Protein AF-A0A6L3MKL8-F1 (afdb_monomer)

Sequence (192 aa):
RTAALRALFAAARELSGAWPAFVQLASVIDRACAGEPAVAGPIKAQPVDLTGIRTQRAALFALSGDIAAQWLGNEAGVLERDDPEFVHQMRVALRRLRTLMRFFPRFADDRWQDTFGVDLRWLAALLGTVRDWDVFSTESLPALIAADGGSADWDGTLDAARVQAAAARVELRQALHSARYARLTLGWLEWL

InterPro domains:
  IPR007899 CHAD domain [PF05235] (69-192)
  IPR007899 CHAD domain [PS51708] (53-192)
  IPR038186 CHAD domain superfamily [G3DSA:1.40.20.10] (42-192)

Organism: NCBI:txid1503055

Foldseek 3Di:
DVVVLVVVLVVLLVCLVVFVDADDPDDPVNCVVCDVPPLDPQQAQDDFDCPPPDDPVVVLVSQLVSLLCNQRSLLVCLQPHPPLVSLVSNLVSLVSVVVSCVVVVVLCDPVVCVQAVVLSVVLNVLSVQLVVLVCCLPPVVVVVQVVVPHCPVCPVVNVVSVVSNVVSSVVNNVVCSHSSVRCNSSVSVSSD

pLDDT: mean 89.56, std 9.44, range [54.53, 98.44]

Radius of gyration: 19.43 Å; Cα contacts (8 Å, |Δi|>4): 164; chains: 1; bounding box: 43×40×62 Å

Nearest PDB structures (foldseek):
  6qv5-assembly1_A  TM=8.414E-01  e=1.896E-05  Ricinus communis
  6rn5-assembly1_A-2  TM=7.203E-01  e=1.692E-01  Streptomyces chartreusis
  5i6j-assembly1_A-2  TM=4.154E-01  e=1.859E+00  Homo sapiens
  7w9u-assembly3_C  TM=3.649E-01  e=2.152E+00  Homo sapiens

Mean predicted aligned error: 5.74 Å

Secondary structure (DSSP, 8-state):
-HHHHHHHHHHHHHHHHHS-----SS-HHHHHHT-S---PSPPPPPPPP-TT--SHHHHHHHHHHHHHHHHHHTHHHHHH---HHHHHHHHHHHHHHHHHHHH-TTTS-HHHIIIIIHHHHHHHHHHHHHHHHHHIIIIIHHHHHHHTT-STTTHHHHHHHHHHHHHHHHHHHHHHTSHHHHHHHHHHHHH-

Structure (mmCIF, N/CA/C/O backbone):
data_AF-A0A6L3MKL8-F1
#
_entry.id   AF-A0A6L3MKL8-F1
#
loop_
_atom_site.group_PDB
_atom_site.id
_atom_site.type_symbol
_atom_site.label_atom_id
_atom_site.label_alt_id
_atom_site.label_comp_id
_atom_site.label_asym_id
_atom_site.label_entity_id
_atom_site.label_seq_id
_atom_site.pdbx_PDB_ins_code
_atom_site.Cartn_x
_atom_site.Cartn_y
_atom_site.Cartn_z
_atom_site.occupancy
_atom_site.B_iso_or_equiv
_atom_site.auth_seq_id
_atom_site.auth_comp_id
_atom_site.auth_asym_id
_atom_site.auth_atom_id
_atom_site.pdbx_PDB_model_num
ATOM 1 N N . ARG A 1 1 ? -9.590 3.513 30.150 1.00 69.31 1 ARG A N 1
ATOM 2 C CA . ARG A 1 1 ? -8.950 2.908 28.951 1.00 69.31 1 ARG A CA 1
ATOM 3 C C . ARG A 1 1 ? -9.353 3.630 27.659 1.00 69.31 1 ARG A C 1
ATOM 5 O O . ARG A 1 1 ? -8.480 4.193 27.023 1.00 69.31 1 ARG A O 1
ATOM 12 N N . THR A 1 2 ? -10.641 3.722 27.314 1.00 81.38 2 THR A N 1
ATOM 13 C CA . THR A 1 2 ? -11.121 4.396 26.083 1.00 81.38 2 THR A CA 1
ATOM 14 C C . THR A 1 2 ? -10.754 5.882 25.986 1.00 81.38 2 THR A C 1
ATOM 16 O O . THR A 1 2 ? -10.359 6.343 24.923 1.00 81.38 2 THR A O 1
ATOM 19 N N . ALA A 1 3 ? -10.830 6.634 27.091 1.00 80.62 3 ALA A N 1
ATOM 20 C CA . ALA A 1 3 ? -10.438 8.049 27.110 1.00 80.62 3 ALA A CA 1
ATOM 21 C C . ALA A 1 3 ? -8.940 8.255 26.814 1.00 80.62 3 ALA A C 1
ATOM 23 O O . ALA A 1 3 ? -8.586 9.161 26.071 1.00 80.62 3 ALA A O 1
ATOM 24 N N . ALA A 1 4 ? -8.080 7.371 27.330 1.00 81.94 4 ALA A N 1
ATOM 25 C CA . ALA A 1 4 ? -6.643 7.408 27.065 1.00 81.94 4 ALA A CA 1
ATOM 26 C C . ALA A 1 4 ? -6.324 7.096 25.593 1.00 81.94 4 ALA A C 1
ATOM 28 O O . ALA A 1 4 ? -5.509 7.785 24.994 1.00 81.94 4 ALA A O 1
ATOM 29 N N . LEU A 1 5 ? -7.013 6.118 24.987 1.00 83.88 5 LEU A N 1
ATOM 30 C CA . LEU A 1 5 ? -6.870 5.820 23.555 1.00 83.88 5 LEU A CA 1
ATOM 31 C C . LEU A 1 5 ? -7.302 7.001 22.678 1.00 83.88 5 LEU A C 1
ATOM 33 O O . LEU A 1 5 ? -6.585 7.372 21.758 1.00 83.88 5 LEU A O 1
ATOM 37 N N . ARG A 1 6 ? -8.432 7.646 22.994 1.00 84.19 6 ARG A N 1
ATOM 38 C CA . ARG A 1 6 ? -8.868 8.852 22.270 1.00 84.19 6 ARG A CA 1
ATOM 39 C C . ARG A 1 6 ? -7.868 9.999 22.401 1.00 84.19 6 ARG A C 1
ATOM 41 O O . ARG A 1 6 ? -7.606 10.676 21.416 1.00 84.19 6 ARG A O 1
ATOM 48 N N . ALA A 1 7 ? -7.314 10.212 23.595 1.00 85.69 7 ALA A N 1
ATOM 49 C CA . ALA A 1 7 ? -6.293 11.233 23.815 1.00 85.69 7 ALA A CA 1
ATOM 50 C C . ALA A 1 7 ? -5.014 10.939 23.013 1.00 85.69 7 ALA A C 1
ATOM 52 O O . ALA A 1 7 ? -4.449 11.853 22.420 1.00 85.69 7 ALA A O 1
ATOM 53 N N . LEU A 1 8 ? -4.605 9.668 22.930 1.00 85.19 8 LEU A N 1
ATOM 54 C CA . LEU A 1 8 ? -3.465 9.241 22.120 1.00 85.19 8 LEU A CA 1
ATOM 55 C C . LEU A 1 8 ? -3.681 9.541 20.631 1.00 85.19 8 LEU A C 1
ATOM 57 O O . LEU A 1 8 ? -2.828 10.169 20.013 1.00 85.19 8 LEU A O 1
ATOM 61 N N . PHE A 1 9 ? -4.823 9.144 20.062 1.00 85.00 9 PHE A N 1
ATOM 62 C CA . PHE A 1 9 ? -5.124 9.427 18.655 1.00 85.00 9 PHE A CA 1
ATOM 63 C C . PHE A 1 9 ? -5.301 10.924 18.379 1.00 85.00 9 PHE A C 1
ATOM 65 O O . PHE A 1 9 ? -4.874 11.407 17.333 1.00 85.00 9 PHE A O 1
ATOM 72 N N . ALA A 1 10 ? -5.862 11.686 19.324 1.00 83.94 10 ALA A N 1
ATOM 73 C CA . ALA A 1 10 ? -5.937 13.141 19.212 1.00 83.94 10 ALA A CA 1
ATOM 74 C C . ALA A 1 10 ? -4.539 13.776 19.138 1.00 83.94 10 ALA A C 1
ATOM 76 O O . ALA A 1 10 ? -4.279 14.546 18.215 1.00 83.94 10 ALA A O 1
ATOM 77 N N . ALA A 1 11 ? -3.629 13.388 20.037 1.00 83.69 11 ALA A N 1
ATOM 78 C CA . ALA A 1 11 ? -2.243 13.846 20.014 1.00 83.69 11 ALA A CA 1
ATOM 79 C C . ALA A 1 11 ? -1.520 13.408 18.729 1.00 83.69 11 ALA A C 1
ATOM 81 O O . ALA A 1 11 ? -0.822 14.202 18.107 1.00 83.69 11 ALA A O 1
ATOM 82 N N . ALA A 1 12 ? -1.729 12.169 18.275 1.00 84.00 12 ALA A N 1
ATOM 83 C CA . ALA A 1 12 ? -1.144 11.674 17.031 1.00 84.00 12 ALA A CA 1
ATOM 84 C C . ALA A 1 12 ? -1.642 12.452 15.799 1.00 84.00 12 ALA A C 1
ATOM 86 O O . ALA A 1 12 ? -0.854 12.725 14.893 1.00 84.00 12 ALA A O 1
ATOM 87 N N . ARG A 1 13 ? -2.921 12.857 15.766 1.00 82.12 13 ARG A N 1
ATOM 88 C CA . ARG A 1 13 ? -3.477 13.700 14.694 1.00 82.12 13 ARG A CA 1
ATOM 89 C C . ARG A 1 13 ? -2.911 15.114 14.724 1.00 82.12 13 ARG A C 1
ATOM 91 O O . ARG A 1 13 ? -2.606 15.651 13.664 1.00 82.12 13 ARG A O 1
ATOM 98 N N . GLU A 1 14 ? -2.758 15.695 15.911 1.00 83.50 14 GLU A N 1
ATOM 99 C CA . GLU A 1 14 ? -2.126 17.006 16.087 1.00 83.50 14 GLU A CA 1
ATOM 100 C C . GLU A 1 14 ? -0.673 16.979 15.596 1.00 83.50 14 GLU A C 1
ATOM 102 O O . GLU A 1 14 ? -0.282 17.798 14.763 1.00 83.50 14 GLU A O 1
ATOM 107 N N . LEU A 1 15 ? 0.087 15.957 16.006 1.00 81.38 15 LEU A N 1
ATOM 108 C CA . LEU A 1 15 ? 1.451 15.730 15.538 1.00 81.38 15 LEU A CA 1
ATOM 109 C C . LEU A 1 15 ? 1.502 15.545 14.023 1.00 81.38 15 LEU A C 1
ATOM 111 O O . LEU A 1 15 ? 2.278 16.241 13.388 1.00 81.38 15 LEU A O 1
ATOM 115 N N . SER A 1 16 ? 0.639 14.702 13.444 1.00 74.75 16 SER A N 1
ATOM 116 C CA . SER A 1 16 ? 0.566 14.452 11.990 1.00 74.75 16 SER A CA 1
ATOM 117 C C . SER A 1 16 ? 0.153 15.685 11.169 1.00 74.75 16 SER A C 1
ATOM 119 O O . SER A 1 16 ? 0.352 15.731 9.953 1.00 74.75 16 SER A O 1
ATOM 121 N N . GLY A 1 17 ? -0.490 16.666 11.811 1.00 73.25 17 GLY A N 1
ATOM 122 C CA . GLY A 1 17 ? -0.856 17.948 11.211 1.00 73.25 17 GLY A CA 1
ATOM 123 C C . GLY A 1 17 ? 0.294 18.955 11.199 1.00 73.25 17 GLY A C 1
ATOM 124 O O . GLY A 1 17 ? 0.402 19.729 10.251 1.00 73.25 17 GLY A O 1
ATOM 125 N N . ALA A 1 18 ? 1.152 18.923 12.221 1.00 75.31 18 ALA A N 1
ATOM 126 C CA . ALA A 1 18 ? 2.309 19.808 12.353 1.00 75.31 18 ALA A CA 1
ATOM 127 C C . ALA A 1 18 ? 3.592 19.229 11.723 1.00 75.31 18 ALA A C 1
ATOM 129 O O . ALA A 1 18 ? 4.419 19.979 11.210 1.00 75.31 18 ALA A O 1
ATOM 130 N N . TRP A 1 19 ? 3.742 17.903 11.740 1.00 72.81 19 TRP A N 1
ATOM 131 C CA . TRP A 1 19 ? 4.906 17.146 11.279 1.00 72.81 19 TRP A CA 1
ATOM 132 C C . TRP A 1 19 ? 4.449 15.829 10.637 1.00 72.81 19 TRP A C 1
ATOM 134 O O . TRP A 1 19 ? 3.452 15.254 11.062 1.00 72.81 19 TRP A O 1
ATOM 144 N N . PRO A 1 20 ? 5.157 15.284 9.640 1.00 68.19 20 PRO A N 1
ATOM 145 C CA . PRO A 1 20 ? 4.834 13.967 9.104 1.00 68.19 20 PRO A CA 1
ATOM 146 C C . PRO A 1 20 ? 5.224 12.875 10.123 1.00 68.19 20 PRO A C 1
ATOM 148 O O . PRO A 1 20 ? 6.344 12.373 10.125 1.00 68.19 20 PRO A O 1
ATOM 151 N N . ALA A 1 21 ? 4.310 12.554 11.041 1.00 75.81 21 ALA A N 1
ATOM 152 C CA . ALA A 1 21 ? 4.461 11.485 12.025 1.00 75.81 21 ALA A CA 1
ATOM 153 C C . ALA A 1 21 ? 3.857 10.182 11.478 1.00 75.81 21 ALA A C 1
ATOM 155 O O . ALA A 1 21 ? 2.671 10.133 11.159 1.00 75.81 21 ALA A O 1
ATOM 156 N N . PHE A 1 22 ? 4.660 9.122 11.376 1.00 80.81 22 PHE A N 1
ATOM 157 C CA . PHE A 1 22 ? 4.251 7.856 10.759 1.00 80.81 22 PHE A CA 1
ATOM 158 C C . PHE A 1 22 ? 4.001 6.774 11.799 1.00 80.81 22 PHE A C 1
ATOM 160 O O . PHE A 1 22 ? 4.744 6.642 12.776 1.00 80.81 22 PHE A O 1
ATOM 167 N N . VAL A 1 23 ? 2.962 5.973 11.572 1.00 78.69 23 VAL A N 1
ATOM 168 C CA . VAL A 1 23 ? 2.670 4.841 12.445 1.00 78.69 23 VAL A CA 1
ATOM 169 C C . VAL A 1 23 ? 3.648 3.711 12.159 1.00 78.69 23 VAL A C 1
ATOM 171 O O . VAL A 1 23 ? 3.847 3.314 11.017 1.00 78.69 23 VAL A O 1
ATOM 174 N N . GLN A 1 24 ? 4.239 3.173 13.219 1.00 77.19 24 GLN A N 1
ATOM 175 C CA . GLN A 1 24 ? 5.102 2.002 13.167 1.00 77.19 24 GLN A CA 1
ATOM 176 C C . GLN A 1 24 ? 4.456 0.907 14.012 1.00 77.19 24 GLN A C 1
ATOM 178 O O . GLN A 1 24 ? 4.116 1.137 15.172 1.00 77.19 24 GLN A O 1
ATOM 183 N N . LEU A 1 25 ? 4.251 -0.273 13.419 1.00 71.31 25 LEU A N 1
ATOM 184 C CA . LEU A 1 25 ? 3.608 -1.401 14.105 1.00 71.31 25 LEU A CA 1
ATOM 185 C C . LEU A 1 25 ? 4.542 -2.113 15.096 1.00 71.31 25 LEU A C 1
ATOM 187 O O . LEU A 1 25 ? 4.063 -2.786 16.003 1.00 71.31 25 LEU A O 1
ATOM 191 N N . ALA A 1 26 ? 5.858 -1.953 14.941 1.00 69.00 26 ALA A N 1
ATOM 192 C CA . ALA A 1 26 ? 6.849 -2.410 15.909 1.00 69.00 26 ALA A CA 1
ATOM 193 C C . ALA A 1 26 ? 7.164 -1.288 16.904 1.00 69.00 26 ALA A C 1
ATOM 195 O O . ALA A 1 26 ? 7.346 -0.132 16.505 1.00 69.00 26 ALA A O 1
ATOM 196 N N . SER A 1 27 ? 7.261 -1.617 18.195 1.00 68.06 27 SER A N 1
ATOM 197 C CA . SER A 1 27 ? 7.629 -0.610 19.185 1.00 68.06 27 SER A CA 1
ATOM 198 C C . SER A 1 27 ? 9.085 -0.170 19.004 1.00 68.06 27 SER A C 1
ATOM 200 O O . SER A 1 27 ? 9.927 -0.893 18.467 1.00 68.06 27 SER A O 1
ATOM 202 N N . VAL A 1 28 ? 9.410 1.035 19.480 1.00 66.81 28 VAL A N 1
ATOM 203 C CA . VAL A 1 28 ? 10.796 1.535 19.495 1.00 66.81 28 VAL A CA 1
ATOM 204 C C . VAL A 1 28 ? 11.714 0.581 20.266 1.00 66.81 28 VAL A C 1
ATOM 206 O O . VAL A 1 28 ? 12.852 0.381 19.857 1.00 66.81 28 VAL A O 1
ATOM 209 N N . ILE A 1 29 ? 11.202 -0.033 21.337 1.00 66.50 29 ILE A N 1
ATOM 210 C CA . ILE A 1 29 ? 11.940 -0.996 22.159 1.00 66.50 29 ILE A CA 1
ATOM 211 C C . ILE A 1 29 ? 12.186 -2.281 21.370 1.00 66.50 29 ILE A C 1
ATOM 213 O O . ILE A 1 29 ? 13.322 -2.730 21.321 1.00 66.50 29 ILE A O 1
ATOM 217 N N . ASP A 1 30 ? 11.171 -2.825 20.693 1.00 68.94 30 ASP A N 1
ATOM 218 C CA . ASP A 1 30 ? 11.329 -4.040 19.879 1.00 68.94 30 ASP A CA 1
ATOM 219 C C . ASP A 1 30 ? 12.367 -3.833 18.773 1.00 68.94 30 ASP A C 1
ATOM 221 O O . ASP A 1 30 ? 13.218 -4.692 18.556 1.00 68.94 30 ASP A O 1
ATOM 225 N N . ARG A 1 31 ? 12.356 -2.661 18.121 1.00 65.38 31 ARG A N 1
ATOM 226 C CA . ARG A 1 31 ? 13.370 -2.299 17.118 1.00 65.38 31 ARG A CA 1
ATOM 227 C C . ARG A 1 31 ? 14.759 -2.136 17.729 1.00 65.38 31 ARG A C 1
ATOM 229 O O . ARG A 1 31 ? 15.723 -2.613 17.154 1.00 65.38 31 ARG A O 1
ATOM 236 N N . ALA A 1 32 ? 14.876 -1.497 18.892 1.00 65.38 32 ALA A N 1
ATOM 237 C CA . ALA A 1 32 ? 16.162 -1.343 19.570 1.00 65.38 32 ALA A CA 1
ATOM 238 C C . ALA A 1 32 ? 16.734 -2.695 20.036 1.00 65.38 32 ALA A C 1
ATOM 240 O O . ALA A 1 32 ? 17.934 -2.932 19.922 1.00 65.38 32 ALA A O 1
ATOM 241 N N . CYS A 1 33 ? 15.878 -3.596 20.527 1.00 72.94 33 CYS A N 1
ATOM 242 C CA . CYS A 1 33 ? 16.257 -4.939 20.958 1.00 72.94 33 CYS A CA 1
ATOM 243 C C . CYS A 1 33 ? 16.608 -5.866 19.787 1.00 72.94 33 CYS A C 1
ATOM 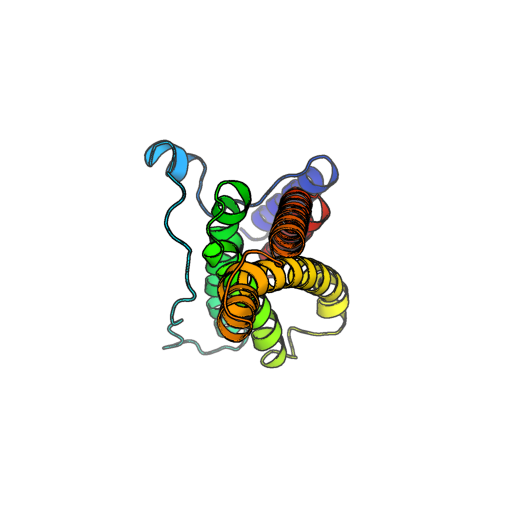245 O O . CYS A 1 33 ? 17.463 -6.732 19.949 1.00 72.94 33 CYS A O 1
ATOM 247 N N . ALA A 1 34 ? 15.981 -5.689 18.621 1.00 65.75 34 ALA A N 1
ATOM 248 C CA . ALA A 1 34 ? 16.279 -6.464 17.416 1.00 65.75 34 ALA A CA 1
ATOM 249 C C . ALA A 1 34 ? 17.625 -6.094 16.749 1.00 65.75 34 ALA A C 1
ATOM 251 O O . ALA A 1 34 ? 18.046 -6.794 15.829 1.00 65.75 34 ALA A O 1
ATOM 252 N N . GLY A 1 35 ? 18.303 -5.026 17.200 1.00 63.62 35 GLY A N 1
ATOM 253 C CA . GLY A 1 35 ? 19.346 -4.347 16.413 1.00 63.62 35 GLY A CA 1
ATOM 254 C C . GLY A 1 35 ? 18.724 -3.572 15.247 1.00 63.62 35 GLY A C 1
ATOM 255 O O . GLY A 1 35 ? 17.513 -3.649 15.076 1.00 63.62 35 GLY A O 1
ATOM 256 N N . GLU A 1 36 ? 19.498 -2.816 14.449 1.00 55.94 36 GLU A N 1
ATOM 257 C CA . GLU A 1 36 ? 18.975 -2.239 13.192 1.00 55.94 36 GLU A CA 1
ATOM 258 C C . GLU A 1 36 ? 18.319 -3.370 12.392 1.00 55.94 36 GLU A C 1
ATOM 260 O O . GLU A 1 36 ? 19.032 -4.247 11.889 1.00 55.94 36 GLU A O 1
ATOM 265 N N . PRO A 1 37 ? 16.977 -3.438 12.332 1.00 54.53 37 PRO A N 1
ATOM 266 C CA . PRO A 1 37 ? 16.347 -4.594 11.753 1.00 54.53 37 PRO A CA 1
ATOM 267 C C . PRO A 1 37 ? 16.534 -4.418 10.257 1.00 54.53 37 PRO A C 1
ATOM 269 O O . PRO A 1 37 ? 15.888 -3.568 9.645 1.00 54.53 37 PRO A O 1
ATOM 272 N N . ALA A 1 38 ? 17.446 -5.192 9.668 1.00 61.19 38 ALA A N 1
ATOM 273 C CA . ALA A 1 38 ? 17.498 -5.331 8.224 1.00 61.19 38 ALA A CA 1
ATOM 274 C C . ALA A 1 38 ? 16.064 -5.583 7.763 1.00 61.19 38 ALA A C 1
ATOM 276 O O . ALA A 1 38 ? 15.419 -6.487 8.302 1.00 61.19 38 ALA A O 1
ATOM 277 N N . VAL A 1 39 ? 15.552 -4.758 6.838 1.00 66.94 39 VAL A N 1
ATOM 278 C CA . VAL A 1 39 ? 14.171 -4.893 6.364 1.00 66.94 39 VAL A CA 1
ATOM 279 C C . VAL A 1 39 ? 13.937 -6.357 6.018 1.00 66.94 39 VAL A C 1
ATOM 281 O O . VAL A 1 39 ? 14.572 -6.891 5.098 1.00 66.94 39 VAL A O 1
ATOM 284 N N . ALA A 1 40 ? 13.088 -7.001 6.824 1.00 74.62 40 ALA A N 1
ATOM 285 C CA . ALA A 1 40 ? 12.729 -8.395 6.659 1.00 74.62 40 ALA A CA 1
ATOM 286 C C . ALA A 1 40 ? 12.046 -8.575 5.298 1.00 74.62 40 ALA A C 1
ATOM 288 O O . ALA A 1 40 ? 11.591 -7.608 4.686 1.00 74.62 40 ALA A O 1
ATOM 289 N N . GLY A 1 41 ? 11.991 -9.811 4.800 1.00 87.81 41 GLY A N 1
ATOM 290 C CA . GLY A 1 41 ? 11.338 -10.087 3.521 1.00 87.81 41 GLY A CA 1
ATOM 291 C C . GLY A 1 41 ? 9.885 -9.573 3.465 1.00 87.81 41 GLY A C 1
ATOM 292 O O . GLY A 1 41 ? 9.270 -9.348 4.511 1.00 87.81 41 GLY A O 1
ATOM 293 N N . PRO A 1 42 ? 9.316 -9.415 2.257 1.00 94.62 42 PRO A N 1
ATOM 294 C CA . PRO A 1 42 ? 7.970 -8.881 2.066 1.00 94.62 42 PRO A CA 1
ATOM 295 C C . PRO A 1 42 ? 6.915 -9.597 2.913 1.00 94.62 42 PRO A C 1
ATOM 297 O O . PRO A 1 42 ? 6.815 -10.829 2.905 1.00 94.62 42 PRO A O 1
ATOM 300 N N . ILE A 1 43 ? 6.087 -8.823 3.617 1.00 95.12 43 ILE A N 1
ATOM 301 C CA . ILE A 1 43 ? 5.020 -9.368 4.458 1.00 95.12 43 ILE A CA 1
ATOM 302 C C . ILE A 1 43 ? 3.839 -9.748 3.571 1.00 95.12 43 ILE A C 1
ATOM 304 O O . ILE A 1 43 ? 3.264 -8.912 2.875 1.00 95.12 43 ILE A O 1
ATOM 308 N N . LYS A 1 44 ? 3.455 -11.022 3.602 1.00 97.31 44 LYS A N 1
ATOM 309 C CA . LYS A 1 44 ? 2.336 -11.550 2.815 1.00 97.31 44 LYS A CA 1
ATOM 310 C C . LYS A 1 44 ? 1.083 -11.684 3.667 1.00 97.31 44 LYS A C 1
ATOM 312 O O . LYS A 1 44 ? 1.173 -11.936 4.866 1.00 97.31 44 LYS A O 1
ATOM 317 N N . ALA A 1 45 ? -0.073 -11.569 3.015 1.00 96.81 45 ALA A N 1
ATOM 318 C CA . ALA A 1 45 ? -1.373 -11.875 3.607 1.00 96.81 45 ALA A CA 1
ATOM 319 C C . ALA A 1 45 ? -1.360 -13.251 4.287 1.00 96.81 45 ALA A C 1
ATOM 321 O O . ALA A 1 45 ? -0.957 -14.230 3.653 1.00 96.81 45 ALA A O 1
ATOM 322 N N . GLN A 1 46 ? -1.838 -13.331 5.528 1.00 95.94 46 GLN A N 1
ATOM 323 C CA . GLN A 1 46 ? -1.994 -14.600 6.228 1.00 95.94 46 GLN A CA 1
ATOM 324 C C . GLN A 1 46 ? -3.465 -15.035 6.254 1.00 95.94 46 GLN A C 1
ATOM 326 O O . GLN A 1 46 ? -4.378 -14.201 6.217 1.00 95.94 46 GLN A O 1
ATOM 331 N N . PRO A 1 47 ? -3.738 -16.350 6.306 1.00 95.88 47 PRO A N 1
ATOM 332 C CA . PRO A 1 47 ? -5.066 -16.841 6.634 1.00 95.88 47 PRO A CA 1
ATOM 333 C C . PRO A 1 47 ? -5.483 -16.330 8.018 1.00 95.88 47 PRO A C 1
ATOM 335 O O . PRO A 1 47 ? -4.763 -16.512 8.997 1.00 95.88 47 PRO A O 1
ATOM 338 N N . VAL A 1 48 ? -6.657 -15.706 8.099 1.00 96.00 48 VAL A N 1
ATOM 339 C CA . VAL A 1 48 ? -7.233 -15.257 9.371 1.00 96.00 48 VAL A CA 1
ATOM 340 C C . VAL A 1 48 ? -8.172 -16.338 9.880 1.00 96.00 48 VAL A C 1
ATOM 342 O O . VAL A 1 48 ? -9.154 -16.668 9.213 1.00 96.00 48 VAL A O 1
ATOM 345 N N . ASP A 1 49 ? -7.881 -16.878 11.062 1.00 95.56 49 ASP A N 1
ATOM 346 C CA . ASP A 1 49 ? -8.783 -17.811 11.726 1.00 95.56 49 ASP A CA 1
ATOM 347 C C . ASP A 1 49 ? -10.006 -17.061 12.270 1.00 95.56 49 ASP A C 1
ATOM 349 O O . ASP A 1 49 ? -9.903 -16.183 13.127 1.00 95.56 49 ASP A O 1
ATOM 353 N N . LEU A 1 50 ? -11.179 -17.403 11.741 1.00 95.69 50 LEU A N 1
ATOM 354 C CA . LEU A 1 50 ? -12.459 -16.845 12.174 1.00 95.69 50 LEU A CA 1
ATOM 355 C C . LEU A 1 50 ? -13.203 -17.787 13.133 1.00 95.69 50 LEU A C 1
ATOM 357 O O . LEU A 1 50 ? -14.350 -17.515 13.501 1.00 95.69 50 LEU A O 1
ATOM 361 N N . THR A 1 51 ? -12.582 -18.896 13.544 1.00 97.00 51 THR A N 1
ATOM 362 C CA . THR A 1 51 ? -13.181 -19.869 14.459 1.00 97.00 51 THR A CA 1
ATOM 363 C C . THR A 1 51 ? -13.582 -19.186 15.763 1.00 97.00 51 THR A C 1
ATOM 365 O O . THR A 1 51 ? -12.805 -18.495 16.413 1.00 97.00 51 THR A O 1
ATOM 368 N N . GLY A 1 52 ? -14.849 -19.347 16.146 1.00 95.25 52 GLY A N 1
ATOM 369 C CA . GLY A 1 52 ? -15.386 -18.744 17.365 1.00 95.25 52 GLY A CA 1
ATOM 370 C C . GLY A 1 52 ? -15.774 -17.266 17.250 1.00 95.25 52 GLY A C 1
ATOM 371 O O . GLY A 1 52 ? -16.397 -16.752 18.179 1.00 95.25 52 GLY A O 1
ATOM 372 N N . ILE A 1 53 ? -15.522 -16.590 16.123 1.00 96.00 53 ILE A N 1
ATOM 373 C CA . ILE A 1 53 ? -15.998 -15.220 15.899 1.00 96.00 53 ILE A CA 1
ATOM 374 C C . ILE A 1 53 ? -17.511 -15.228 15.658 1.00 96.00 53 ILE A C 1
ATOM 376 O O . ILE A 1 53 ? -18.015 -15.836 14.717 1.00 96.00 53 ILE A O 1
ATOM 380 N N . ARG A 1 54 ? -18.258 -14.531 16.524 1.00 96.44 54 ARG A N 1
ATOM 381 C CA . ARG A 1 54 ? -19.735 -14.514 16.502 1.00 96.44 54 ARG A CA 1
ATOM 382 C C . ARG A 1 54 ? -20.353 -13.204 16.018 1.00 96.44 54 ARG A C 1
ATOM 384 O O . ARG A 1 54 ? -21.572 -13.115 15.921 1.00 96.44 54 ARG A O 1
ATOM 391 N N . THR A 1 55 ? -19.551 -12.175 15.737 1.00 95.88 55 THR A N 1
ATOM 392 C CA . THR A 1 55 ? -20.064 -10.858 15.326 1.00 95.88 55 THR A CA 1
ATOM 393 C C . THR A 1 55 ? -19.370 -10.344 14.072 1.00 95.88 55 THR A C 1
ATOM 395 O O . THR A 1 55 ? -18.173 -10.555 13.883 1.00 95.88 55 THR A O 1
ATOM 398 N N . GLN A 1 56 ? -20.112 -9.604 13.240 1.00 93.94 56 GLN A N 1
ATOM 399 C CA . GLN A 1 56 ? -19.557 -8.949 12.049 1.00 93.94 56 GLN A CA 1
ATOM 400 C C . GLN A 1 56 ? -18.427 -7.976 12.406 1.00 93.94 56 GLN A C 1
ATOM 402 O O . GLN A 1 56 ? -17.424 -7.924 11.707 1.00 93.94 56 GLN A O 1
ATOM 407 N N . ARG A 1 57 ? -18.561 -7.243 13.519 1.00 93.50 57 ARG A N 1
ATOM 408 C CA . ARG A 1 57 ? -17.538 -6.294 13.973 1.00 93.50 57 ARG A CA 1
ATOM 409 C C . ARG A 1 57 ? -16.229 -6.994 14.332 1.00 93.50 57 ARG A C 1
ATOM 411 O O . ARG A 1 57 ? -15.174 -6.539 13.917 1.00 93.50 57 ARG A O 1
ATOM 418 N N . ALA A 1 58 ? -16.297 -8.108 15.061 1.00 94.94 58 ALA A N 1
ATOM 419 C CA . ALA A 1 58 ? -15.105 -8.875 15.414 1.00 94.94 58 ALA A CA 1
ATOM 420 C C . ALA A 1 58 ? -14.438 -9.503 14.177 1.00 94.94 58 ALA A C 1
ATOM 422 O O . ALA A 1 58 ? -13.216 -9.486 14.080 1.00 94.94 58 ALA A O 1
ATOM 423 N N . ALA A 1 59 ? -15.224 -9.985 13.206 1.00 96.19 59 ALA A N 1
ATOM 424 C CA . ALA A 1 59 ? -14.685 -10.488 11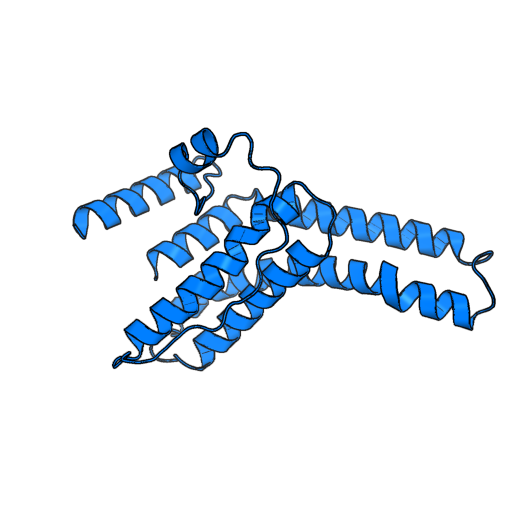.941 1.00 96.19 59 ALA A CA 1
ATOM 425 C C . ALA A 1 59 ? -13.989 -9.379 11.135 1.00 96.19 59 ALA A C 1
ATOM 427 O O . ALA A 1 59 ? -12.874 -9.572 10.656 1.00 96.19 59 ALA A O 1
ATOM 428 N N . LEU A 1 60 ? -14.620 -8.204 11.029 1.00 95.50 60 LEU A N 1
ATOM 429 C CA . LEU A 1 60 ? -14.055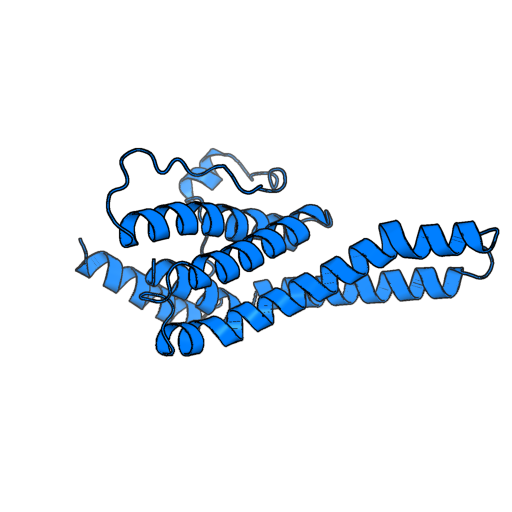 -7.038 10.351 1.00 95.50 60 LEU A CA 1
ATOM 430 C C . LEU A 1 60 ? -12.744 -6.586 10.998 1.00 95.50 60 LEU A C 1
ATOM 432 O O . LEU A 1 60 ? -11.789 -6.315 10.277 1.00 95.50 60 LEU A O 1
ATOM 436 N N . PHE A 1 61 ? -12.687 -6.547 12.332 1.00 94.38 61 PHE A N 1
ATOM 437 C CA . PHE A 1 61 ? -11.482 -6.189 13.077 1.00 94.38 61 PHE A CA 1
ATOM 438 C C . PHE A 1 61 ? -10.347 -7.194 12.835 1.00 94.38 61 PHE A C 1
ATOM 440 O O . PHE A 1 61 ? -9.241 -6.793 12.489 1.00 94.38 61 PHE A O 1
ATOM 447 N N . ALA A 1 62 ? -10.626 -8.500 12.933 1.00 95.31 62 ALA A N 1
ATOM 448 C CA . ALA A 1 62 ? -9.624 -9.546 12.713 1.00 95.31 62 ALA A CA 1
ATOM 449 C C . ALA A 1 62 ? -9.052 -9.519 11.283 1.00 95.31 62 ALA A C 1
ATOM 451 O O . ALA A 1 62 ? -7.838 -9.533 11.093 1.00 95.31 62 ALA A O 1
ATOM 452 N N . LEU A 1 63 ? -9.924 -9.417 10.274 1.00 96.81 63 LEU A N 1
ATOM 453 C CA . LEU A 1 63 ? -9.521 -9.349 8.866 1.00 96.81 63 LEU A CA 1
ATOM 454 C C . LEU A 1 63 ? -8.759 -8.058 8.552 1.00 96.81 63 LEU A C 1
ATOM 456 O O . LEU A 1 63 ? -7.749 -8.087 7.851 1.00 96.81 63 LEU A O 1
ATOM 460 N N . SER A 1 64 ? -9.220 -6.928 9.087 1.00 95.50 64 SER A N 1
ATOM 461 C CA . SER A 1 64 ? -8.543 -5.642 8.919 1.00 95.50 64 SER A CA 1
ATOM 462 C C . SER A 1 64 ? -7.190 -5.591 9.622 1.00 95.50 64 SER A C 1
ATOM 464 O O . SER A 1 64 ? -6.291 -4.927 9.117 1.00 95.50 64 SER A O 1
ATOM 466 N N . GLY A 1 65 ? -7.023 -6.302 10.741 1.00 94.19 65 GLY A N 1
ATOM 467 C CA . GLY A 1 65 ? -5.748 -6.424 11.444 1.00 94.19 65 GLY A CA 1
ATOM 468 C C . GLY A 1 65 ? -4.667 -7.073 10.578 1.00 94.19 65 GLY A C 1
ATOM 469 O O . GLY A 1 65 ? -3.590 -6.504 10.425 1.00 94.19 65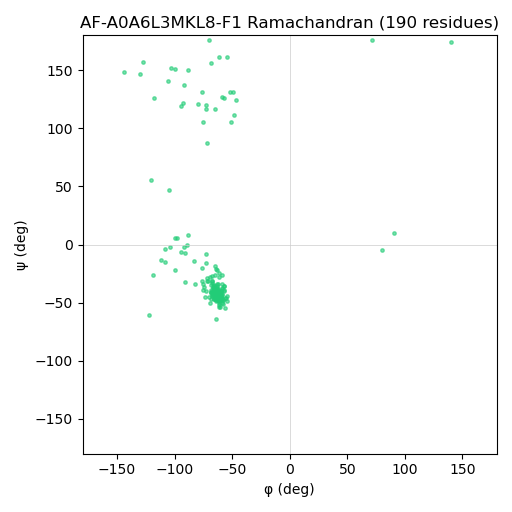 GLY A O 1
ATOM 470 N N . ASP A 1 66 ? -4.970 -8.207 9.936 1.00 96.12 66 ASP A N 1
ATOM 471 C CA . ASP A 1 66 ? -4.046 -8.851 8.986 1.00 96.12 66 ASP A CA 1
ATOM 472 C C . ASP A 1 66 ? -3.757 -7.956 7.767 1.00 96.12 66 ASP A C 1
ATOM 474 O O . ASP A 1 66 ? -2.613 -7.823 7.336 1.00 96.12 66 ASP A O 1
ATOM 478 N N . ILE A 1 67 ? -4.777 -7.274 7.240 1.00 96.69 67 ILE A N 1
ATOM 479 C CA . ILE A 1 67 ? -4.600 -6.335 6.125 1.00 96.69 67 ILE A CA 1
ATOM 480 C C . ILE A 1 67 ? -3.711 -5.150 6.525 1.00 96.69 67 ILE A C 1
ATOM 482 O O . ILE A 1 67 ? -2.860 -4.745 5.736 1.00 96.69 67 ILE A O 1
ATOM 486 N N . ALA A 1 68 ? -3.883 -4.598 7.729 1.00 94.75 68 ALA A N 1
ATOM 487 C CA . ALA A 1 68 ? -3.057 -3.508 8.242 1.00 94.75 68 ALA A CA 1
ATOM 488 C C . ALA A 1 68 ? -1.612 -3.966 8.476 1.00 94.75 68 ALA A C 1
ATOM 490 O O . ALA A 1 68 ? -0.688 -3.236 8.124 1.00 94.75 68 ALA A O 1
ATOM 491 N N . ALA A 1 69 ? -1.410 -5.184 8.988 1.00 93.12 69 ALA A N 1
ATOM 492 C CA . ALA A 1 69 ? -0.084 -5.778 9.134 1.00 93.12 69 ALA A CA 1
ATOM 493 C C . ALA A 1 69 ? 0.614 -5.951 7.775 1.00 93.12 69 ALA A C 1
ATOM 495 O O . ALA A 1 69 ? 1.773 -5.570 7.629 1.00 93.12 69 ALA A O 1
ATOM 496 N N . GLN A 1 70 ? -0.100 -6.449 6.758 1.00 95.94 70 GLN A N 1
ATOM 497 C CA . GLN A 1 70 ? 0.427 -6.563 5.398 1.00 95.94 70 GLN A CA 1
ATOM 498 C C . GLN A 1 70 ? 0.721 -5.188 4.783 1.00 95.94 70 GLN A C 1
ATOM 500 O O . GLN A 1 70 ? 1.769 -4.996 4.179 1.00 95.94 70 GLN A O 1
ATOM 505 N N . TRP A 1 71 ? -0.190 -4.224 4.906 1.00 95.69 71 TRP A N 1
ATOM 506 C CA . TRP A 1 71 ? 0.002 -2.891 4.342 1.00 95.69 71 TRP A CA 1
ATOM 507 C C . TRP A 1 71 ? 1.188 -2.186 5.006 1.00 95.69 71 TRP A C 1
ATOM 509 O O . TRP A 1 71 ? 2.186 -1.911 4.342 1.00 95.69 71 TRP A O 1
ATOM 519 N N . LEU A 1 72 ? 1.097 -1.908 6.304 1.00 93.75 72 LEU A N 1
ATOM 520 C CA . LEU A 1 72 ? 2.074 -1.076 7.009 1.00 93.75 72 LEU A CA 1
ATOM 521 C C . LEU A 1 72 ? 3.411 -1.799 7.193 1.00 93.75 72 LEU A C 1
ATOM 523 O O . LEU A 1 72 ? 4.465 -1.174 7.218 1.00 93.75 72 LEU A O 1
ATOM 527 N N . GLY A 1 73 ? 3.393 -3.129 7.272 1.00 92.25 73 GLY A N 1
ATOM 528 C CA . GLY A 1 73 ? 4.605 -3.922 7.425 1.00 92.25 73 GLY A CA 1
ATOM 529 C C . GLY A 1 73 ? 5.486 -4.009 6.174 1.00 92.25 73 GLY A C 1
ATOM 530 O O . GLY A 1 73 ? 6.653 -4.363 6.291 1.00 92.25 73 GLY A O 1
ATOM 531 N N . ASN A 1 74 ? 4.974 -3.656 4.989 1.00 94.75 74 ASN A N 1
ATOM 532 C CA . ASN A 1 74 ? 5.785 -3.554 3.768 1.00 94.75 74 ASN A CA 1
ATOM 533 C C . ASN A 1 74 ? 6.296 -2.129 3.492 1.00 94.75 74 ASN A C 1
ATOM 535 O O . ASN A 1 74 ? 7.088 -1.944 2.570 1.0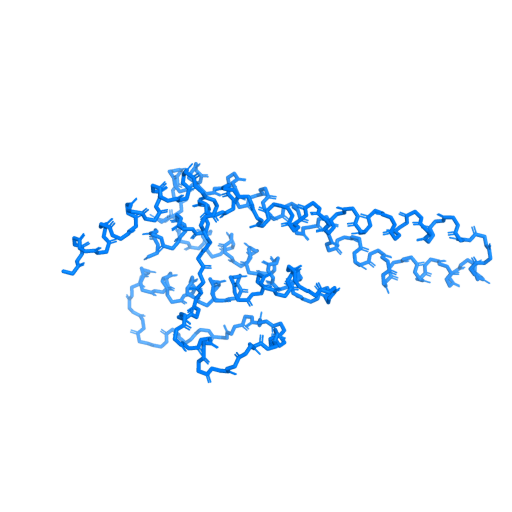0 94.75 74 ASN A O 1
ATOM 539 N N . GLU A 1 75 ? 5.875 -1.130 4.274 1.00 93.31 75 GLU A N 1
ATOM 540 C CA . GLU A 1 75 ? 6.209 0.281 4.042 1.00 93.31 75 GLU A CA 1
ATOM 541 C C . GLU A 1 75 ? 7.721 0.524 4.045 1.00 93.31 75 GLU A C 1
ATOM 543 O O . GLU A 1 75 ? 8.254 1.072 3.082 1.00 93.31 75 GLU A O 1
ATOM 548 N N . ALA A 1 76 ? 8.427 0.033 5.070 1.00 90.38 76 ALA A N 1
ATOM 549 C CA . ALA A 1 76 ? 9.881 0.165 5.168 1.00 90.38 76 ALA A CA 1
ATOM 550 C C . ALA A 1 76 ? 10.599 -0.438 3.948 1.00 90.38 76 ALA A C 1
ATOM 552 O O . ALA A 1 76 ? 11.529 0.156 3.414 1.00 90.38 76 ALA A O 1
ATOM 553 N N . GLY A 1 77 ? 10.121 -1.575 3.431 1.00 92.12 77 GLY A N 1
ATOM 554 C CA . GLY A 1 77 ? 10.696 -2.182 2.231 1.00 92.12 77 GLY A CA 1
ATOM 555 C C . GLY A 1 77 ? 10.461 -1.385 0.958 1.00 92.12 77 GLY A C 1
ATOM 556 O O . GLY A 1 77 ? 11.368 -1.299 0.138 1.00 92.12 77 GLY A O 1
ATOM 557 N N . VAL A 1 78 ? 9.312 -0.722 0.814 1.00 94.81 78 VAL A N 1
ATOM 558 C CA . VAL A 1 78 ? 9.099 0.211 -0.305 1.00 94.81 78 VAL A CA 1
ATOM 559 C C . VAL A 1 78 ? 10.018 1.431 -0.202 1.00 94.81 78 VAL A C 1
ATOM 561 O O . VAL A 1 78 ? 10.494 1.936 -1.223 1.00 94.81 78 VAL A O 1
ATOM 564 N N . LEU A 1 79 ? 10.283 1.910 1.014 1.00 92.69 79 LEU A N 1
ATOM 565 C CA . LEU A 1 79 ? 11.124 3.084 1.248 1.00 92.69 79 LEU A CA 1
ATOM 566 C C . LEU A 1 79 ? 12.621 2.797 1.077 1.00 92.69 79 LEU A C 1
ATOM 568 O O . LEU A 1 79 ? 13.331 3.629 0.516 1.00 92.69 79 LEU A O 1
ATOM 572 N N . GLU A 1 80 ? 13.087 1.632 1.519 1.00 90.81 80 GLU A N 1
ATOM 573 C CA . GLU A 1 80 ? 14.519 1.337 1.666 1.00 90.81 80 GLU A CA 1
ATOM 574 C C . GLU A 1 80 ? 15.061 0.348 0.627 1.00 90.81 80 GLU A C 1
ATOM 576 O O . GLU A 1 80 ? 16.277 0.217 0.477 1.00 90.81 80 GLU A O 1
ATOM 581 N N . ARG A 1 81 ? 14.193 -0.382 -0.086 1.00 91.00 81 ARG A N 1
ATOM 582 C CA . ARG A 1 81 ? 14.593 -1.438 -1.028 1.00 91.00 81 ARG A CA 1
ATOM 583 C C . ARG A 1 81 ? 13.955 -1.228 -2.397 1.00 91.00 81 ARG A C 1
ATOM 585 O O . ARG A 1 81 ? 12.907 -0.599 -2.537 1.00 91.00 81 ARG A O 1
ATOM 592 N N . ASP A 1 82 ? 14.593 -1.798 -3.416 1.00 88.88 82 ASP A N 1
ATOM 593 C CA . ASP A 1 82 ? 14.085 -1.792 -4.794 1.00 88.88 82 ASP A CA 1
ATOM 594 C C . ASP A 1 82 ? 13.352 -3.090 -5.172 1.00 88.88 82 ASP A C 1
ATOM 596 O O . ASP A 1 82 ? 12.897 -3.237 -6.306 1.00 88.88 82 ASP A O 1
ATOM 600 N N . ASP A 1 83 ? 13.150 -4.002 -4.219 1.00 93.12 83 ASP A N 1
ATOM 601 C CA . ASP A 1 83 ? 12.401 -5.241 -4.440 1.00 93.12 83 ASP A CA 1
ATOM 602 C C . ASP A 1 83 ? 10.914 -4.938 -4.765 1.00 93.12 83 ASP A C 1
ATOM 604 O O . ASP A 1 83 ? 10.202 -4.363 -3.931 1.00 93.12 83 ASP A O 1
ATOM 608 N N . PRO A 1 84 ? 10.425 -5.294 -5.974 1.00 93.62 84 PRO A N 1
ATOM 609 C CA . PRO A 1 84 ? 9.054 -5.014 -6.413 1.00 93.62 84 PRO A CA 1
ATOM 610 C C . PRO A 1 84 ? 7.986 -5.744 -5.584 1.00 93.62 84 PRO A C 1
ATOM 612 O O . PRO A 1 84 ? 6.813 -5.355 -5.599 1.00 93.62 84 PRO A O 1
ATOM 615 N N . GLU A 1 85 ? 8.356 -6.792 -4.845 1.00 95.88 85 GLU A N 1
ATOM 616 C CA . GLU A 1 85 ? 7.405 -7.577 -4.066 1.00 95.88 85 GLU A CA 1
ATOM 617 C C . GLU A 1 85 ? 6.818 -6.769 -2.894 1.00 95.88 85 GLU A C 1
ATOM 619 O O . GLU A 1 85 ? 5.636 -6.927 -2.592 1.00 95.88 85 GLU A O 1
ATOM 624 N N . PHE A 1 86 ? 7.556 -5.827 -2.290 1.00 96.75 86 PHE A N 1
ATOM 625 C CA . PHE A 1 86 ? 6.999 -4.949 -1.244 1.00 96.75 86 PHE A CA 1
ATOM 626 C C . PHE A 1 86 ? 5.842 -4.088 -1.776 1.00 96.75 86 PHE A C 1
ATOM 628 O O . PHE A 1 86 ? 4.764 -4.033 -1.175 1.00 96.75 86 PHE A O 1
ATOM 635 N N . VAL A 1 87 ? 6.026 -3.478 -2.954 1.00 97.56 87 VAL A N 1
ATOM 636 C CA . VAL A 1 87 ? 4.982 -2.702 -3.647 1.00 97.56 87 VAL A CA 1
ATOM 637 C C . VAL A 1 87 ? 3.811 -3.610 -4.018 1.00 97.56 87 VAL A C 1
ATOM 639 O O . VAL A 1 87 ? 2.645 -3.255 -3.811 1.00 97.56 87 VAL A O 1
ATOM 642 N N . HIS A 1 88 ? 4.104 -4.814 -4.521 1.00 97.38 88 HIS A N 1
ATOM 643 C CA . HIS A 1 88 ? 3.082 -5.801 -4.842 1.00 97.38 88 HIS A CA 1
ATOM 644 C C . HIS A 1 88 ? 2.227 -6.150 -3.616 1.00 97.38 88 HIS A C 1
ATOM 646 O O . HIS A 1 88 ? 0.997 -6.125 -3.710 1.00 97.38 88 HIS A O 1
ATOM 652 N N . GLN A 1 89 ? 2.847 -6.426 -2.466 1.00 98.19 89 GLN A N 1
ATOM 653 C CA . GLN A 1 89 ? 2.142 -6.802 -1.242 1.00 98.19 89 GLN A CA 1
ATOM 654 C C . GLN A 1 89 ? 1.323 -5.645 -0.652 1.00 98.19 89 GLN A C 1
ATOM 656 O O . GLN A 1 89 ? 0.168 -5.867 -0.280 1.00 98.19 89 GLN A O 1
ATOM 661 N N . MET A 1 90 ? 1.823 -4.401 -0.666 1.00 97.94 90 MET A N 1
ATOM 662 C CA . MET A 1 90 ? 1.009 -3.229 -0.293 1.00 97.94 90 MET A CA 1
ATOM 663 C C . MET A 1 90 ? -0.220 -3.084 -1.202 1.00 97.94 90 MET A C 1
ATOM 665 O O . MET A 1 90 ? -1.339 -2.873 -0.728 1.00 97.94 90 MET A O 1
ATOM 669 N N . ARG A 1 91 ? -0.054 -3.271 -2.518 1.00 97.94 91 ARG A N 1
ATOM 670 C CA . ARG A 1 91 ? -1.168 -3.222 -3.478 1.00 97.94 91 ARG A CA 1
ATOM 671 C C . ARG A 1 91 ? -2.184 -4.342 -3.238 1.00 97.94 91 ARG A C 1
ATOM 673 O O . ARG A 1 91 ? -3.393 -4.115 -3.340 1.00 97.94 91 ARG A O 1
ATOM 680 N N . VAL A 1 92 ? -1.720 -5.552 -2.912 1.00 98.31 92 VAL A N 1
ATOM 681 C CA . VAL A 1 92 ? -2.593 -6.667 -2.517 1.00 98.31 92 VAL A CA 1
ATOM 682 C C . VAL A 1 92 ? -3.382 -6.299 -1.262 1.00 98.31 92 VAL A C 1
ATOM 684 O O . VAL A 1 92 ? -4.603 -6.465 -1.272 1.00 98.31 92 VAL A O 1
ATOM 687 N N . ALA A 1 93 ? -2.736 -5.743 -0.235 1.00 98.12 93 ALA A N 1
ATOM 688 C CA . ALA A 1 93 ? -3.395 -5.320 0.998 1.00 98.12 93 ALA A CA 1
ATOM 689 C C . ALA A 1 93 ? -4.512 -4.294 0.732 1.00 98.12 93 ALA A C 1
ATOM 691 O O . ALA A 1 93 ? -5.647 -4.500 1.162 1.00 98.12 93 ALA A O 1
ATOM 692 N N . LEU A 1 94 ? -4.260 -3.251 -0.070 1.00 97.19 94 LEU A N 1
ATOM 693 C CA . LEU A 1 94 ? -5.291 -2.256 -0.404 1.00 97.19 94 LEU A CA 1
ATOM 694 C C . LEU A 1 94 ? -6.445 -2.834 -1.231 1.00 97.19 94 LEU A C 1
ATOM 696 O O . LEU A 1 94 ? -7.608 -2.474 -1.026 1.00 97.19 94 LEU A O 1
ATOM 700 N N . ARG A 1 95 ? -6.164 -3.758 -2.159 1.00 97.19 95 ARG A N 1
ATOM 701 C CA . ARG A 1 95 ? -7.220 -4.458 -2.907 1.00 97.19 95 ARG A CA 1
ATOM 702 C C . ARG A 1 95 ? -8.073 -5.323 -1.978 1.00 97.19 95 ARG A C 1
ATOM 704 O O . ARG A 1 95 ? -9.301 -5.324 -2.109 1.00 97.19 95 ARG A O 1
ATOM 711 N N . ARG A 1 96 ? -7.438 -6.034 -1.039 1.00 97.56 96 ARG A N 1
ATOM 712 C CA . ARG A 1 96 ? -8.116 -6.826 -0.002 1.00 97.56 96 ARG A CA 1
ATOM 713 C C . ARG A 1 96 ? -8.972 -5.933 0.882 1.00 97.56 96 ARG A C 1
ATOM 715 O O . ARG A 1 96 ? -10.138 -6.256 1.061 1.00 97.56 96 ARG A O 1
ATOM 722 N N . LEU A 1 97 ? -8.454 -4.787 1.322 1.00 95.69 97 LEU A N 1
ATOM 723 C CA . LEU A 1 97 ? -9.197 -3.807 2.113 1.00 95.69 97 LEU A CA 1
ATOM 724 C C . LEU A 1 97 ? -10.472 -3.352 1.396 1.00 95.69 97 LEU A C 1
ATOM 726 O O . LEU A 1 97 ? -11.576 -3.485 1.916 1.00 95.69 97 LEU A O 1
ATOM 730 N N . ARG A 1 98 ? -10.340 -2.872 0.157 1.00 92.94 98 ARG A N 1
ATOM 731 C CA . ARG A 1 98 ? -11.488 -2.408 -0.639 1.00 92.94 98 ARG A CA 1
ATOM 732 C C . ARG A 1 98 ? -12.524 -3.510 -0.849 1.00 92.94 98 ARG A C 1
ATOM 734 O O . ARG A 1 98 ? -13.720 -3.240 -0.843 1.00 92.94 98 ARG A O 1
ATOM 741 N N . THR A 1 99 ? -12.065 -4.745 -1.037 1.00 95.19 99 THR A N 1
ATOM 742 C CA . THR A 1 99 ? -12.938 -5.913 -1.192 1.00 95.19 99 THR A CA 1
ATOM 743 C C . THR A 1 99 ? -13.637 -6.257 0.120 1.00 95.19 99 THR A C 1
ATOM 745 O O . THR A 1 99 ? -14.849 -6.445 0.120 1.00 95.19 99 THR A O 1
ATOM 748 N N . LEU A 1 100 ? -12.905 -6.266 1.236 1.00 95.31 100 LEU A N 1
ATOM 749 C CA . LEU A 1 100 ? -13.432 -6.505 2.575 1.00 95.31 100 LEU A CA 1
ATOM 750 C C . LEU A 1 100 ? -14.571 -5.534 2.884 1.00 95.31 100 LEU A C 1
ATOM 752 O O . LEU A 1 100 ? -15.660 -5.966 3.242 1.00 95.31 100 LEU A O 1
ATOM 756 N N . MET A 1 101 ? -14.373 -4.238 2.643 1.00 93.44 101 MET A N 1
ATOM 757 C CA . MET A 1 101 ? -15.394 -3.226 2.929 1.00 93.44 101 MET A CA 1
ATOM 758 C C . MET A 1 101 ? -16.696 -3.432 2.137 1.00 93.44 101 MET A C 1
ATOM 760 O O . MET A 1 101 ? -17.771 -3.130 2.649 1.00 93.44 101 MET A O 1
ATOM 764 N N . ARG A 1 102 ? -16.648 -4.045 0.944 1.00 92.12 102 ARG A N 1
ATOM 765 C CA . ARG A 1 102 ? -17.861 -4.419 0.185 1.00 92.12 102 ARG A CA 1
ATOM 766 C C . ARG A 1 102 ? -18.679 -5.525 0.862 1.00 92.12 102 ARG A C 1
ATOM 768 O O . ARG A 1 102 ? -19.887 -5.577 0.659 1.00 92.12 102 ARG A O 1
ATOM 775 N N . PHE A 1 103 ? -18.050 -6.387 1.663 1.00 92.94 103 PHE A N 1
ATOM 776 C CA . PHE A 1 103 ? -18.733 -7.427 2.447 1.00 92.94 103 PHE A CA 1
ATOM 777 C C . PHE A 1 103 ? -19.305 -6.907 3.772 1.00 92.94 103 PHE A C 1
ATOM 779 O O . PHE A 1 103 ? -20.140 -7.570 4.386 1.00 92.94 103 PHE A O 1
ATOM 786 N N . PHE A 1 104 ? -18.897 -5.710 4.197 1.00 93.25 104 PHE A N 1
ATOM 787 C CA . PHE A 1 104 ? -19.310 -5.083 5.450 1.00 93.25 104 PHE A CA 1
ATOM 788 C C . PHE A 1 104 ? -19.999 -3.725 5.204 1.00 93.25 104 PHE A C 1
ATOM 790 O O . PHE A 1 104 ? -19.603 -2.725 5.802 1.00 93.25 104 PHE A O 1
ATOM 797 N N . PRO A 1 105 ? -21.072 -3.658 4.384 1.00 90.12 105 PRO A N 1
ATOM 798 C CA . PRO A 1 105 ? -21.690 -2.390 3.974 1.00 90.12 105 PRO A CA 1
ATOM 799 C C . PRO A 1 105 ? -22.246 -1.572 5.147 1.00 90.12 105 PRO A C 1
ATOM 801 O O . PRO A 1 105 ? -22.307 -0.354 5.071 1.00 90.12 105 PRO A O 1
ATOM 804 N N . ARG A 1 106 ? -22.586 -2.221 6.272 1.00 90.75 106 ARG A N 1
ATOM 805 C CA . ARG A 1 106 ? -22.990 -1.538 7.516 1.00 90.75 106 ARG A CA 1
ATOM 806 C C . ARG A 1 106 ? -21.888 -0.669 8.135 1.00 90.75 106 ARG A C 1
ATOM 808 O O . ARG A 1 106 ? -22.197 0.181 8.957 1.00 90.75 106 ARG A O 1
ATOM 815 N N . PHE A 1 107 ? -20.628 -0.938 7.800 1.00 88.81 107 PHE A N 1
ATOM 816 C CA . PHE A 1 107 ? -19.449 -0.227 8.298 1.00 88.81 107 PHE A CA 1
ATOM 817 C C . PHE A 1 107 ? -18.754 0.590 7.195 1.00 88.81 107 PHE A C 1
ATOM 819 O O . PHE A 1 107 ? -17.914 1.427 7.500 1.00 88.81 107 PHE A O 1
ATOM 826 N N . ALA A 1 108 ? -19.100 0.346 5.928 1.00 86.62 108 ALA A N 1
ATOM 827 C CA . ALA A 1 108 ? -18.580 1.029 4.746 1.00 86.62 108 ALA A CA 1
ATOM 828 C C . ALA A 1 108 ? -19.618 2.012 4.172 1.00 86.62 108 ALA A C 1
ATOM 830 O O . ALA A 1 108 ? -19.896 1.982 2.972 1.00 86.62 108 ALA A O 1
ATOM 831 N N . ASP A 1 109 ? -20.230 2.817 5.041 1.00 85.00 109 ASP A N 1
ATOM 832 C CA . ASP A 1 109 ? -21.230 3.815 4.656 1.00 85.00 109 ASP A CA 1
ATOM 833 C C . ASP A 1 109 ? -20.607 4.994 3.884 1.00 85.00 109 ASP A C 1
ATOM 835 O O . ASP A 1 109 ? -19.388 5.071 3.695 1.00 85.00 109 ASP A O 1
ATOM 839 N N . ASP A 1 110 ? -21.443 5.925 3.421 1.00 85.81 110 ASP A N 1
ATOM 840 C CA . ASP A 1 110 ? -20.984 7.092 2.656 1.00 85.81 110 ASP A CA 1
ATOM 841 C C . ASP A 1 110 ? -19.958 7.913 3.447 1.00 85.81 110 ASP A C 1
ATOM 843 O O . ASP A 1 110 ? -18.950 8.351 2.899 1.00 85.81 110 ASP A O 1
ATOM 847 N N . ARG A 1 111 ? -20.126 8.009 4.772 1.00 85.38 111 ARG A N 1
ATOM 848 C CA . ARG A 1 111 ? -19.166 8.683 5.649 1.00 85.38 111 ARG A CA 1
ATOM 849 C C . ARG A 1 111 ? -17.798 8.001 5.630 1.00 85.38 111 ARG A C 1
ATOM 851 O O . ARG A 1 111 ? -16.777 8.691 5.599 1.00 85.38 111 ARG A O 1
ATOM 858 N N . TRP A 1 112 ? -17.744 6.670 5.657 1.00 89.12 112 TRP A N 1
ATOM 859 C CA . TRP A 1 112 ? -16.491 5.931 5.489 1.00 89.12 112 TRP A CA 1
ATOM 860 C C . TRP A 1 112 ? -15.859 6.198 4.116 1.00 89.12 112 TRP A C 1
ATOM 862 O O . TRP A 1 112 ? -14.649 6.426 4.031 1.00 89.12 112 TRP A O 1
ATOM 872 N N . GLN A 1 113 ? -16.662 6.215 3.047 1.00 86.81 113 GLN A N 1
ATOM 873 C CA . GLN A 1 113 ? -16.175 6.496 1.691 1.00 86.81 113 GLN A CA 1
ATOM 874 C C . GLN A 1 113 ? -15.623 7.917 1.557 1.00 86.81 113 GLN A C 1
ATOM 876 O O . GLN A 1 113 ? -14.575 8.099 0.935 1.00 86.81 113 GLN A O 1
ATOM 881 N N . ASP A 1 114 ? -16.279 8.899 2.168 1.00 86.12 114 ASP A N 1
ATOM 882 C CA . ASP A 1 114 ? -15.825 10.288 2.195 1.00 86.12 114 ASP A CA 1
ATOM 883 C C . ASP A 1 114 ? -14.533 10.436 3.000 1.00 86.12 114 ASP A C 1
ATOM 885 O O . ASP A 1 114 ? -13.633 11.178 2.610 1.00 86.12 114 ASP A O 1
ATOM 889 N N . THR A 1 115 ? -14.410 9.681 4.096 1.00 86.44 115 THR A N 1
ATOM 890 C CA 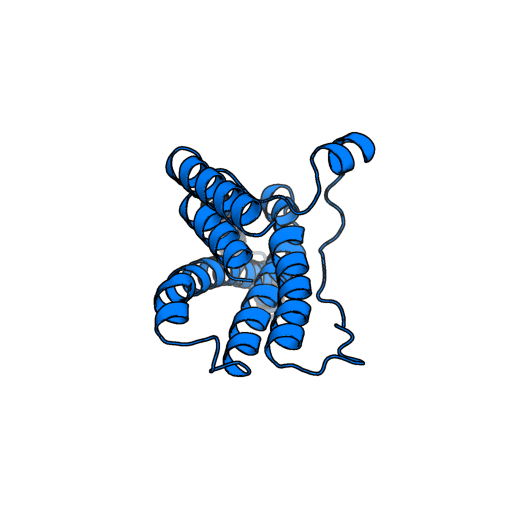. THR A 1 115 ? -13.238 9.740 4.979 1.00 86.44 115 THR A CA 1
ATOM 891 C C . THR A 1 115 ? -12.012 9.068 4.356 1.00 86.44 115 THR A C 1
ATOM 893 O O . THR A 1 115 ? -10.918 9.619 4.415 1.00 86.44 115 THR A O 1
ATOM 896 N N . PHE A 1 116 ? -12.166 7.880 3.759 1.00 93.00 116 PHE A N 1
ATOM 897 C CA . PHE A 1 116 ? -11.028 7.056 3.325 1.00 93.00 116 PHE A CA 1
ATOM 898 C C . PHE A 1 116 ? -10.979 6.787 1.826 1.00 93.00 116 PHE A C 1
ATOM 900 O O . PHE A 1 116 ? -9.911 6.529 1.275 1.00 93.00 116 PHE A O 1
ATOM 907 N N . GLY A 1 117 ? -12.116 6.813 1.136 1.00 90.75 117 GLY A N 1
ATOM 908 C CA . GLY A 1 117 ? -12.221 6.334 -0.238 1.00 90.75 117 GLY A CA 1
ATOM 909 C C . GLY A 1 117 ? -11.331 7.103 -1.213 1.00 90.75 117 GLY A C 1
ATOM 910 O O . GLY A 1 117 ? -10.707 6.482 -2.076 1.00 90.75 117 GLY A O 1
ATOM 911 N N . VAL A 1 118 ? -11.247 8.430 -1.078 1.00 92.94 118 VAL A N 1
ATOM 912 C CA . VAL A 1 118 ? -10.390 9.281 -1.924 1.00 92.94 118 VAL A CA 1
ATOM 913 C C . VAL A 1 118 ? -8.913 8.947 -1.719 1.00 92.94 118 VAL A C 1
ATOM 915 O O . VAL A 1 118 ? -8.196 8.720 -2.693 1.00 92.94 118 VAL A O 1
ATOM 918 N N . ASP A 1 119 ? -8.471 8.857 -0.468 1.00 95.69 119 ASP A N 1
ATOM 919 C CA . ASP A 1 119 ? -7.065 8.641 -0.124 1.00 95.69 119 ASP A CA 1
ATOM 920 C C . ASP A 1 119 ? -6.613 7.199 -0.391 1.00 95.69 119 ASP A C 1
ATOM 922 O O . ASP A 1 119 ? -5.526 6.982 -0.925 1.00 95.69 119 ASP A O 1
ATOM 926 N N . LEU A 1 120 ? -7.476 6.206 -0.159 1.00 95.94 120 LEU A N 1
ATOM 927 C CA . LEU A 1 120 ? -7.218 4.819 -0.553 1.00 95.94 120 LEU A CA 1
ATOM 928 C C . LEU A 1 120 ? -7.122 4.660 -2.075 1.00 95.94 120 LEU A C 1
ATOM 930 O O . LEU A 1 120 ? -6.314 3.865 -2.552 1.00 95.94 120 LEU A O 1
ATOM 934 N N . ARG A 1 121 ? -7.938 5.388 -2.855 1.00 95.81 121 ARG A N 1
ATOM 935 C CA . ARG A 1 121 ? -7.835 5.389 -4.327 1.00 95.81 121 ARG A CA 1
ATOM 936 C C . ARG A 1 121 ? -6.547 6.053 -4.796 1.00 95.81 121 ARG A C 1
ATOM 938 O O . ARG A 1 121 ? -5.897 5.513 -5.682 1.00 95.81 121 ARG A O 1
ATOM 945 N N . TRP A 1 122 ? -6.184 7.183 -4.196 1.00 97.88 122 TRP A N 1
ATOM 946 C CA . TRP A 1 122 ? -4.935 7.882 -4.487 1.00 97.88 122 TRP A CA 1
ATOM 947 C C . TRP A 1 122 ? -3.715 6.983 -4.248 1.00 97.88 122 TRP A C 1
ATOM 949 O O . TRP A 1 122 ? -2.915 6.788 -5.160 1.00 97.88 122 TRP A O 1
ATOM 959 N N . LEU A 1 123 ? -3.616 6.356 -3.073 1.00 98.19 123 LEU A N 1
ATOM 960 C CA . LEU A 1 123 ? -2.503 5.461 -2.761 1.00 98.19 123 LEU A CA 1
ATOM 961 C C . LEU A 1 123 ? -2.488 4.223 -3.673 1.00 98.19 123 LEU A C 1
ATOM 963 O O . LEU A 1 123 ? -1.433 3.813 -4.153 1.00 98.19 123 LEU A O 1
ATOM 967 N N . ALA A 1 124 ? -3.660 3.640 -3.950 1.00 97.62 124 ALA A N 1
ATOM 968 C CA . ALA A 1 124 ? -3.768 2.499 -4.854 1.00 97.62 124 ALA A CA 1
ATOM 969 C C . ALA A 1 124 ? -3.339 2.835 -6.290 1.00 97.62 124 ALA A C 1
ATOM 971 O O . ALA A 1 124 ? -2.768 1.971 -6.951 1.00 97.62 124 ALA A O 1
ATOM 972 N N . ALA A 1 125 ? -3.592 4.060 -6.763 1.00 98.31 125 ALA A N 1
ATOM 973 C CA . ALA A 1 125 ? -3.151 4.512 -8.079 1.00 98.31 125 ALA A CA 1
ATOM 974 C C . ALA A 1 125 ? -1.620 4.589 -8.156 1.00 98.31 125 ALA A C 1
ATOM 976 O O . ALA A 1 125 ? -1.041 4.016 -9.069 1.00 98.31 125 ALA A O 1
ATOM 977 N N . LEU A 1 126 ? -0.963 5.189 -7.157 1.00 98.44 126 LEU A N 1
ATOM 978 C CA . LEU A 1 126 ? 0.503 5.275 -7.096 1.00 98.44 126 LEU A CA 1
ATOM 979 C C . LEU A 1 126 ? 1.171 3.893 -7.063 1.00 98.44 126 LEU A C 1
ATOM 981 O O . LEU A 1 126 ? 2.096 3.619 -7.826 1.00 98.44 126 LEU A O 1
ATOM 985 N N . LEU A 1 127 ? 0.665 2.993 -6.214 1.00 98.12 127 LEU A N 1
ATOM 986 C CA . LEU A 1 127 ? 1.129 1.601 -6.158 1.00 98.12 127 LEU A CA 1
ATOM 987 C C . LEU A 1 127 ? 0.877 0.856 -7.478 1.00 98.12 127 LEU A C 1
ATOM 989 O O . LEU A 1 127 ? 1.657 -0.019 -7.851 1.00 98.12 127 LEU A O 1
ATOM 993 N N . GLY A 1 128 ? -0.224 1.180 -8.163 1.00 97.69 128 GLY A N 1
ATOM 994 C CA . GLY A 1 128 ? -0.553 0.671 -9.492 1.00 97.69 128 GLY A CA 1
ATOM 995 C C . GLY A 1 128 ? 0.494 1.080 -10.519 1.00 97.69 128 GLY A C 1
ATOM 996 O O . GLY A 1 128 ? 1.104 0.203 -11.115 1.00 97.69 128 GLY A O 1
ATOM 997 N N . THR A 1 129 ? 0.782 2.378 -10.630 1.00 98.19 129 THR A N 1
ATOM 998 C CA . THR A 1 129 ? 1.772 2.920 -11.569 1.00 98.19 129 THR A CA 1
ATOM 999 C C . THR A 1 129 ? 3.144 2.270 -11.402 1.00 98.19 129 THR A C 1
ATOM 1001 O O . THR A 1 129 ? 3.748 1.851 -12.386 1.00 98.19 129 THR A O 1
ATOM 1004 N N . VAL A 1 130 ? 3.638 2.131 -10.164 1.00 97.88 130 VAL A N 1
ATOM 1005 C CA . VAL A 1 130 ? 4.924 1.451 -9.923 1.00 97.88 130 VAL A CA 1
ATOM 1006 C C . VAL A 1 130 ? 4.858 -0.011 -10.358 1.00 97.88 130 VAL A C 1
ATOM 1008 O O . VAL A 1 130 ? 5.758 -0.483 -11.049 1.00 97.88 130 VAL A O 1
ATOM 1011 N N . ARG A 1 131 ? 3.780 -0.729 -10.011 1.00 96.12 131 ARG A N 1
ATOM 1012 C CA . ARG A 1 131 ? 3.648 -2.139 -10.392 1.00 96.12 131 ARG A CA 1
ATOM 1013 C C . ARG A 1 131 ? 3.522 -2.326 -11.904 1.00 96.12 131 ARG A C 1
ATOM 1015 O O . ARG A 1 131 ? 4.030 -3.320 -12.413 1.00 96.12 131 ARG A O 1
ATOM 1022 N N . ASP A 1 132 ? 2.860 -1.412 -12.602 1.00 96.94 132 ASP A N 1
ATOM 1023 C CA . ASP A 1 132 ? 2.731 -1.453 -14.057 1.00 96.94 132 ASP A CA 1
ATOM 1024 C C . ASP A 1 132 ? 4.107 -1.308 -14.716 1.00 96.94 132 ASP A C 1
ATOM 1026 O O . ASP A 1 132 ? 4.439 -2.091 -15.604 1.00 96.94 132 ASP A O 1
ATOM 1030 N N . TRP A 1 133 ? 4.952 -0.399 -14.216 1.00 97.12 133 TRP A N 1
ATOM 1031 C CA . TRP A 1 133 ? 6.339 -0.275 -14.672 1.00 97.12 133 TRP A CA 1
ATOM 1032 C C . TRP A 1 133 ? 7.210 -1.477 -14.313 1.00 97.12 133 TRP A C 1
ATOM 1034 O O . TRP A 1 133 ? 8.037 -1.876 -15.135 1.00 97.12 133 TRP A O 1
ATOM 1044 N N . ASP A 1 134 ? 7.017 -2.081 -13.137 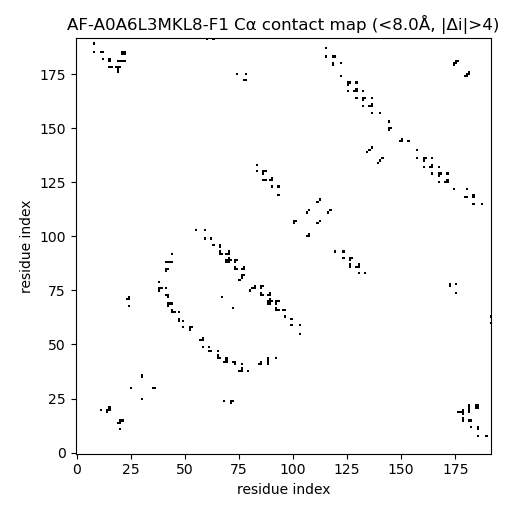1.00 93.31 134 ASP A N 1
ATOM 1045 C CA . ASP A 1 134 ? 7.721 -3.310 -12.762 1.00 93.31 134 ASP A CA 1
ATOM 1046 C C . ASP A 1 134 ? 7.385 -4.438 -13.744 1.00 93.31 134 ASP A C 1
ATOM 1048 O O . ASP A 1 134 ? 8.286 -5.003 -14.352 1.00 93.31 134 ASP A O 1
ATOM 1052 N N . VAL A 1 135 ? 6.092 -4.715 -13.961 1.00 94.44 135 VAL A N 1
ATOM 1053 C CA . VAL A 1 135 ? 5.632 -5.746 -14.910 1.00 94.44 135 VAL A CA 1
ATOM 1054 C C . VAL A 1 135 ? 6.114 -5.433 -16.320 1.00 94.44 135 VAL A C 1
ATOM 1056 O O . VAL A 1 135 ? 6.621 -6.315 -17.011 1.00 94.44 135 VAL A O 1
ATOM 1059 N N . PHE A 1 136 ? 5.991 -4.178 -16.752 1.00 95.44 136 PHE A N 1
ATOM 1060 C CA . PHE A 1 136 ? 6.440 -3.774 -18.074 1.00 95.44 136 PHE A CA 1
ATOM 1061 C C . PHE A 1 136 ? 7.936 -4.034 -18.262 1.00 95.44 136 PHE A C 1
ATOM 1063 O O . PHE A 1 136 ? 8.326 -4.615 -19.268 1.00 95.44 136 PHE A O 1
ATOM 1070 N N . SER A 1 137 ? 8.761 -3.670 -17.282 1.00 92.44 137 SER A N 1
ATOM 1071 C CA . SER A 1 137 ? 10.219 -3.772 -17.390 1.00 92.44 137 SER A CA 1
ATOM 1072 C C . SER A 1 137 ? 10.735 -5.203 -17.243 1.00 92.44 137 SER A C 1
ATOM 1074 O O . SER A 1 137 ? 11.733 -5.550 -17.870 1.00 92.44 137 SER A O 1
ATOM 1076 N N . THR A 1 138 ? 10.089 -6.037 -16.419 1.00 90.75 138 THR A N 1
ATOM 1077 C CA . THR A 1 138 ? 10.584 -7.391 -16.112 1.00 90.75 138 THR A CA 1
ATOM 1078 C C . THR A 1 138 ? 9.908 -8.498 -16.908 1.00 90.75 138 THR A C 1
ATOM 1080 O O . THR A 1 138 ? 10.472 -9.582 -17.017 1.00 90.75 138 THR A O 1
ATOM 1083 N N . GLU A 1 139 ? 8.707 -8.262 -17.436 1.00 93.12 139 GLU A N 1
ATOM 1084 C CA . GLU A 1 139 ? 7.908 -9.287 -18.119 1.00 93.12 139 GLU A CA 1
ATOM 1085 C C . GLU A 1 139 ? 7.577 -8.853 -19.554 1.00 93.12 139 GLU A C 1
ATOM 1087 O O . GLU A 1 139 ? 8.008 -9.501 -20.510 1.00 93.12 139 GLU A O 1
ATOM 1092 N N . SER A 1 140 ? 6.863 -7.736 -19.725 1.00 94.69 140 SER A N 1
ATOM 1093 C CA . SER A 1 140 ? 6.302 -7.355 -21.031 1.00 94.69 140 SER A CA 1
ATOM 1094 C C . SER A 1 140 ? 7.362 -6.938 -22.052 1.00 94.69 140 SER A C 1
ATOM 1096 O O . SER A 1 140 ? 7.362 -7.432 -23.176 1.00 94.69 140 SER A O 1
ATOM 1098 N N . LEU A 1 141 ? 8.268 -6.029 -21.684 1.00 93.81 141 LEU A N 1
ATOM 1099 C CA . LEU A 1 141 ? 9.287 -5.494 -22.588 1.00 93.81 141 LEU A CA 1
ATOM 1100 C C . LEU A 1 141 ? 10.317 -6.563 -22.997 1.00 93.81 141 LEU A C 1
ATOM 1102 O O . LEU A 1 141 ? 10.572 -6.681 -24.195 1.00 93.81 141 LEU A O 1
ATOM 1106 N N . PRO A 1 142 ? 10.847 -7.409 -22.088 1.00 93.12 142 PRO A N 1
ATOM 1107 C CA . PRO A 1 142 ? 11.691 -8.536 -22.488 1.00 93.12 142 PRO A CA 1
ATOM 1108 C C . PRO A 1 142 ? 11.002 -9.499 -23.463 1.00 93.12 142 PRO A C 1
ATOM 1110 O O . PRO A 1 142 ? 11.633 -9.958 -24.413 1.00 93.12 142 PRO A O 1
ATOM 1113 N N . ALA A 1 143 ? 9.709 -9.781 -23.265 1.00 94.00 143 ALA A N 1
ATOM 1114 C CA . ALA A 1 143 ? 8.948 -10.635 -24.175 1.00 94.00 143 ALA A CA 1
ATOM 1115 C C . ALA A 1 143 ? 8.804 -10.013 -25.576 1.00 94.00 143 ALA A C 1
ATOM 1117 O O . ALA A 1 143 ? 8.919 -10.726 -26.572 1.00 94.00 143 ALA A O 1
ATOM 1118 N N . LEU A 1 144 ? 8.602 -8.694 -25.660 1.00 93.62 144 LEU A N 1
ATOM 1119 C CA . LEU A 1 144 ? 8.547 -7.966 -26.932 1.00 93.62 144 LEU A CA 1
ATOM 1120 C C . LEU A 1 144 ? 9.899 -7.979 -27.656 1.00 93.62 144 LEU A C 1
ATOM 1122 O O . LEU A 1 144 ? 9.948 -8.324 -28.831 1.00 93.62 144 LEU A O 1
ATOM 1126 N N . ILE A 1 145 ? 10.992 -7.694 -26.943 1.00 93.62 145 ILE A N 1
ATOM 1127 C CA . ILE A 1 145 ? 12.357 -7.725 -27.493 1.00 93.62 145 ILE A CA 1
ATOM 1128 C C . ILE A 1 145 ? 12.697 -9.117 -28.041 1.00 93.62 145 ILE A C 1
ATOM 1130 O O . ILE A 1 145 ? 13.276 -9.250 -29.119 1.00 93.62 145 ILE A O 1
ATOM 1134 N N . ALA A 1 146 ? 12.328 -10.171 -27.308 1.00 91.69 146 ALA A N 1
ATOM 1135 C CA . ALA A 1 146 ? 12.551 -11.545 -27.746 1.00 91.69 146 ALA A CA 1
ATOM 1136 C C . ALA A 1 146 ? 11.750 -11.884 -29.015 1.00 91.69 146 ALA A C 1
ATOM 1138 O O . ALA A 1 146 ? 12.262 -12.580 -29.890 1.00 91.69 146 ALA A O 1
ATOM 1139 N N . ALA A 1 147 ? 10.516 -11.385 -29.126 1.00 92.69 147 ALA A N 1
ATOM 1140 C CA . ALA A 1 147 ? 9.684 -11.569 -30.312 1.00 92.69 147 ALA A CA 1
ATOM 1141 C C . ALA A 1 147 ? 10.206 -10.794 -31.539 1.00 92.69 147 ALA A C 1
ATOM 1143 O O . ALA A 1 147 ? 9.986 -11.238 -32.663 1.00 92.69 147 ALA A O 1
ATOM 1144 N N . ASP A 1 148 ? 10.911 -9.681 -31.321 1.00 91.81 148 ASP A N 1
ATOM 1145 C CA . ASP A 1 148 ? 11.465 -8.807 -32.367 1.00 91.81 148 ASP A CA 1
ATOM 1146 C C . ASP A 1 148 ? 12.885 -9.203 -32.824 1.00 91.81 148 ASP A C 1
ATOM 1148 O O . ASP A 1 148 ? 13.464 -8.600 -33.721 1.00 91.81 148 ASP A O 1
ATOM 1152 N N . GLY A 1 149 ? 13.458 -10.264 -32.243 1.00 87.06 149 GLY A N 1
ATOM 1153 C CA . GLY A 1 149 ? 14.732 -10.834 -32.692 1.00 87.06 149 GLY A CA 1
ATOM 1154 C C . GLY A 1 149 ? 15.990 -10.262 -32.029 1.00 87.06 149 GLY A C 1
ATOM 1155 O O . GLY A 1 149 ? 17.093 -10.614 -32.448 1.00 87.06 149 GLY A O 1
ATOM 1156 N N . GLY A 1 150 ? 15.866 -9.448 -30.974 1.00 80.25 150 GLY A N 1
ATOM 1157 C CA . GLY A 1 150 ? 17.004 -8.985 -30.169 1.00 80.25 150 GLY A CA 1
ATOM 1158 C C . GLY A 1 150 ? 16.917 -7.523 -29.730 1.00 80.25 150 GLY A C 1
ATOM 1159 O O . GLY A 1 150 ? 16.010 -6.793 -30.104 1.00 80.25 150 GLY A O 1
ATOM 1160 N N . SER A 1 151 ? 17.866 -7.088 -28.895 1.00 75.44 151 SER A N 1
ATOM 1161 C CA . SER A 1 151 ? 17.779 -5.805 -28.178 1.00 75.44 151 SER A CA 1
ATOM 1162 C C . SER A 1 151 ? 18.399 -4.598 -28.883 1.00 75.44 151 SER A C 1
ATOM 1164 O O . SER A 1 151 ? 18.252 -3.497 -28.368 1.00 75.44 151 SER A O 1
ATOM 1166 N N . ALA A 1 152 ? 19.099 -4.771 -30.010 1.00 76.75 152 ALA A N 1
ATOM 1167 C CA . ALA A 1 152 ? 19.937 -3.712 -30.591 1.00 76.75 152 ALA A CA 1
ATOM 1168 C C . ALA A 1 152 ? 19.163 -2.422 -30.931 1.00 76.75 152 ALA A C 1
ATOM 1170 O O . ALA A 1 152 ? 19.687 -1.330 -30.739 1.00 76.75 152 ALA A O 1
ATOM 1171 N N . ASP A 1 153 ? 17.901 -2.542 -31.353 1.00 86.81 153 ASP A N 1
ATOM 1172 C CA . ASP A 1 153 ? 17.048 -1.394 -31.693 1.00 86.81 153 ASP A CA 1
ATOM 1173 C C . ASP A 1 153 ? 16.199 -0.888 -30.506 1.00 86.81 153 ASP A C 1
ATOM 1175 O O . ASP A 1 153 ? 15.489 0.113 -30.616 1.00 86.81 153 ASP A O 1
ATOM 1179 N N . TRP A 1 154 ? 16.281 -1.548 -29.344 1.00 93.06 154 TRP A N 1
ATOM 1180 C CA . TRP A 1 154 ? 15.418 -1.300 -28.180 1.00 93.06 154 TRP A CA 1
ATOM 1181 C C . TRP A 1 154 ? 16.091 -0.516 -27.050 1.00 93.06 154 TRP A C 1
ATOM 1183 O O . TRP A 1 154 ? 15.427 -0.197 -26.060 1.00 93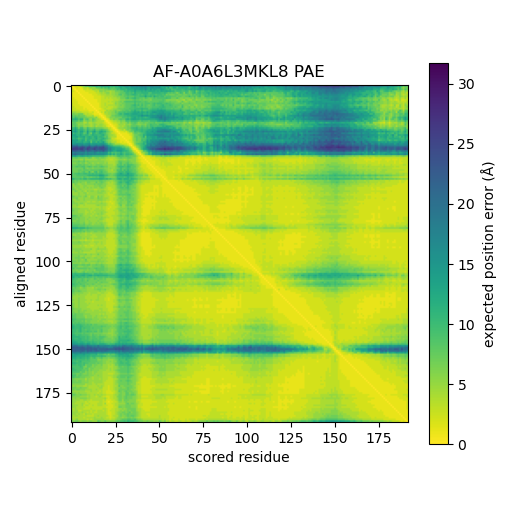.06 154 TRP A O 1
ATOM 1193 N N . ASP A 1 155 ? 17.374 -0.167 -27.181 1.00 89.69 155 ASP A N 1
ATOM 1194 C CA . ASP A 1 155 ? 18.147 0.514 -26.131 1.00 89.69 155 ASP A CA 1
ATOM 1195 C C . ASP A 1 155 ? 17.461 1.802 -25.645 1.00 89.69 155 ASP A C 1
ATOM 1197 O O . ASP A 1 155 ? 17.286 2.005 -24.441 1.00 89.69 155 ASP A O 1
ATOM 1201 N N . GLY A 1 156 ? 16.953 2.627 -26.568 1.00 92.06 156 GLY A N 1
ATOM 1202 C CA . GLY A 1 156 ? 16.221 3.848 -26.215 1.00 92.06 156 GLY A CA 1
ATOM 1203 C C . GLY A 1 156 ? 14.920 3.583 -25.444 1.00 92.06 156 GLY A C 1
ATOM 1204 O O . GLY A 1 156 ? 14.572 4.332 -24.529 1.00 92.06 156 GLY A O 1
ATOM 1205 N N . THR A 1 157 ? 14.206 2.501 -25.765 1.00 93.88 157 THR A N 1
ATOM 1206 C CA . THR A 1 157 ? 12.987 2.095 -25.048 1.00 93.88 157 THR A CA 1
ATOM 1207 C C . THR A 1 157 ? 13.309 1.536 -23.667 1.00 93.88 157 THR A C 1
ATOM 1209 O O . THR A 1 157 ? 12.605 1.854 -22.708 1.00 93.88 157 THR A O 1
ATOM 1212 N N . LEU A 1 158 ? 14.375 0.741 -23.543 1.00 92.69 158 LEU A N 1
ATOM 1213 C CA . LEU A 1 158 ? 14.856 0.220 -22.264 1.00 92.69 158 LEU A CA 1
ATOM 1214 C C . LEU A 1 158 ? 15.244 1.360 -21.319 1.00 92.69 158 LEU A C 1
ATOM 1216 O O . LEU A 1 158 ? 14.840 1.358 -20.155 1.00 92.69 158 LEU A O 1
ATOM 1220 N N . ASP A 1 159 ? 15.970 2.359 -21.818 1.00 93.25 159 ASP A N 1
ATOM 1221 C CA . ASP A 1 159 ? 16.354 3.523 -21.023 1.00 93.25 159 ASP A CA 1
ATOM 1222 C C . ASP A 1 159 ? 15.144 4.372 -20.628 1.00 93.25 159 ASP A C 1
ATOM 1224 O O . ASP A 1 159 ? 15.000 4.726 -19.455 1.00 93.25 159 ASP A O 1
ATOM 1228 N N . ALA A 1 160 ? 14.214 4.623 -21.554 1.00 94.69 160 ALA A N 1
ATOM 1229 C CA . ALA A 1 160 ? 12.969 5.316 -21.231 1.00 94.69 160 ALA A CA 1
ATOM 1230 C C . ALA A 1 160 ? 12.156 4.568 -20.157 1.00 94.69 160 ALA A C 1
ATOM 1232 O O . ALA A 1 160 ? 11.677 5.191 -19.208 1.00 94.69 160 ALA A O 1
ATOM 1233 N N . ALA A 1 161 ? 12.043 3.239 -20.256 1.00 94.94 161 ALA A N 1
ATOM 1234 C CA . ALA A 1 161 ? 11.340 2.414 -19.275 1.00 94.94 161 ALA A CA 1
ATOM 1235 C C . ALA A 1 161 ? 11.981 2.504 -17.882 1.00 94.94 161 ALA A C 1
ATOM 1237 O O . ALA A 1 161 ? 11.276 2.697 -16.890 1.00 94.94 161 ALA A O 1
ATOM 1238 N N . ARG A 1 162 ? 13.319 2.443 -17.802 1.00 94.12 162 ARG A N 1
ATOM 1239 C CA . ARG A 1 162 ? 14.069 2.606 -16.543 1.00 94.12 162 ARG A CA 1
ATOM 1240 C C . ARG A 1 162 ? 13.828 3.974 -15.913 1.00 94.12 162 ARG A C 1
ATOM 1242 O O . ARG A 1 162 ? 13.586 4.050 -14.709 1.00 94.12 162 ARG A O 1
ATOM 1249 N N . VAL A 1 163 ? 13.859 5.043 -16.714 1.00 96.38 163 VAL A N 1
ATOM 1250 C CA . VAL A 1 163 ? 13.596 6.410 -16.235 1.00 96.38 163 VAL A CA 1
ATOM 1251 C C . VAL A 1 163 ? 12.185 6.523 -15.658 1.00 96.38 163 VAL A C 1
ATOM 1253 O O . VAL A 1 163 ? 12.018 7.051 -14.558 1.00 96.38 163 VAL A O 1
ATOM 1256 N N . GLN A 1 164 ? 11.175 5.995 -16.351 1.00 96.94 164 GLN A N 1
ATOM 1257 C CA . GLN A 1 164 ? 9.791 6.059 -15.875 1.00 96.94 164 GLN A CA 1
ATOM 1258 C C . GLN A 1 164 ? 9.556 5.203 -14.625 1.00 96.94 164 GLN A C 1
ATOM 1260 O O . GLN A 1 164 ? 8.916 5.663 -13.678 1.00 96.94 164 GLN A O 1
ATOM 1265 N N . ALA A 1 165 ? 10.130 3.998 -14.571 1.00 95.38 165 ALA A N 1
ATOM 1266 C CA . ALA A 1 165 ? 10.063 3.140 -13.391 1.00 95.38 165 ALA A CA 1
ATOM 1267 C C . ALA A 1 165 ? 10.696 3.817 -12.162 1.00 95.38 165 ALA A C 1
ATOM 1269 O O . ALA A 1 165 ? 10.115 3.810 -11.073 1.00 95.38 165 ALA A O 1
ATOM 1270 N N . ALA A 1 166 ? 11.859 4.454 -12.338 1.00 95.81 166 ALA A N 1
ATOM 1271 C CA . ALA A 1 166 ? 12.525 5.204 -11.277 1.00 95.81 166 ALA A CA 1
ATOM 1272 C C . ALA A 1 166 ? 11.690 6.411 -10.819 1.00 95.81 166 ALA A C 1
ATOM 1274 O O . ALA A 1 166 ? 11.514 6.610 -9.616 1.00 95.81 166 ALA A O 1
ATOM 1275 N N . ALA A 1 167 ? 11.124 7.179 -11.755 1.00 97.38 167 ALA A N 1
ATOM 1276 C CA . ALA A 1 167 ? 10.271 8.325 -11.443 1.00 97.38 167 ALA A CA 1
ATOM 1277 C C . ALA A 1 167 ? 9.024 7.913 -10.642 1.00 97.38 167 ALA A C 1
ATOM 1279 O O . ALA A 1 167 ? 8.743 8.506 -9.600 1.00 97.38 167 ALA A O 1
ATOM 1280 N N . ALA A 1 168 ? 8.334 6.848 -11.062 1.00 97.69 168 ALA A N 1
ATOM 1281 C CA . ALA A 1 168 ? 7.169 6.322 -10.353 1.00 97.69 168 ALA A CA 1
ATOM 1282 C C . ALA A 1 168 ? 7.518 5.866 -8.924 1.00 97.69 168 ALA A C 1
ATOM 1284 O O . ALA A 1 168 ? 6.764 6.114 -7.981 1.00 97.69 168 ALA A O 1
ATOM 1285 N N . ARG A 1 169 ? 8.681 5.226 -8.733 1.00 96.75 169 ARG A N 1
ATOM 1286 C CA . ARG A 1 169 ? 9.158 4.823 -7.398 1.00 96.75 169 ARG A CA 1
ATOM 1287 C C . ARG A 1 169 ? 9.469 6.022 -6.511 1.00 96.75 169 ARG A C 1
ATOM 1289 O O . ARG A 1 169 ? 9.108 6.008 -5.336 1.00 96.75 169 ARG A O 1
ATOM 1296 N N . VAL A 1 170 ? 10.105 7.059 -7.056 1.00 97.44 170 VAL A N 1
ATOM 1297 C CA . VAL A 1 170 ? 10.361 8.310 -6.327 1.00 97.44 170 VAL A CA 1
ATOM 1298 C C . VAL A 1 170 ? 9.045 8.954 -5.894 1.00 97.44 170 VAL A C 1
ATOM 1300 O O . VAL A 1 170 ? 8.909 9.306 -4.723 1.00 97.44 170 VAL A O 1
ATOM 1303 N N . GLU A 1 171 ? 8.061 9.043 -6.790 1.00 98.12 171 GLU A N 1
ATOM 1304 C CA . GLU A 1 171 ? 6.737 9.590 -6.475 1.00 98.12 171 GLU A CA 1
ATOM 1305 C C . GLU A 1 171 ? 6.043 8.790 -5.362 1.00 98.12 171 GLU A C 1
ATOM 1307 O O . GLU A 1 171 ? 5.560 9.370 -4.387 1.00 98.12 171 GLU A O 1
ATOM 1312 N N . LEU A 1 172 ? 6.058 7.454 -5.444 1.00 98.38 172 LEU A N 1
ATOM 1313 C CA . LEU A 1 172 ? 5.504 6.593 -4.400 1.00 98.38 172 LEU A CA 1
ATOM 1314 C C . LEU A 1 172 ? 6.208 6.812 -3.053 1.00 98.38 172 LEU A C 1
ATOM 1316 O O . LEU A 1 172 ? 5.537 6.985 -2.037 1.00 98.38 172 LEU A O 1
ATOM 1320 N N . ARG A 1 173 ? 7.545 6.852 -3.017 1.00 97.12 173 ARG A N 1
ATOM 1321 C CA . ARG A 1 173 ? 8.299 7.079 -1.770 1.00 97.12 173 ARG A CA 1
ATOM 1322 C C . ARG A 1 173 ? 8.017 8.455 -1.169 1.00 97.12 173 ARG A C 1
ATOM 1324 O O . ARG A 1 173 ? 7.884 8.566 0.048 1.00 97.12 173 ARG A O 1
ATOM 1331 N N . GLN A 1 174 ? 7.888 9.494 -1.993 1.00 96.31 174 GLN A N 1
ATOM 1332 C CA . GLN A 1 174 ? 7.493 10.830 -1.534 1.00 96.31 174 GLN A CA 1
ATOM 1333 C C . GLN A 1 174 ? 6.065 10.836 -0.979 1.00 96.31 174 GLN A C 1
ATOM 1335 O O . GLN A 1 174 ? 5.806 11.433 0.065 1.00 96.31 174 GLN A O 1
ATOM 1340 N N . ALA A 1 175 ? 5.143 10.131 -1.635 1.00 96.31 175 ALA A N 1
ATOM 1341 C CA . ALA A 1 175 ? 3.775 9.980 -1.167 1.00 96.31 175 ALA A CA 1
ATOM 1342 C C . ALA A 1 175 ? 3.700 9.265 0.189 1.00 96.31 175 ALA A C 1
ATOM 1344 O O . ALA A 1 175 ? 2.965 9.725 1.066 1.00 96.31 175 ALA A O 1
ATOM 1345 N N . LEU A 1 176 ? 4.483 8.202 0.393 1.00 95.31 176 LEU A N 1
ATOM 1346 C CA . LEU A 1 176 ? 4.583 7.508 1.682 1.00 95.31 176 LEU A CA 1
ATOM 1347 C C . LEU A 1 176 ? 5.184 8.396 2.783 1.00 95.31 176 LEU A C 1
ATOM 1349 O O . LEU A 1 176 ? 4.816 8.250 3.938 1.00 95.31 176 LEU A O 1
ATOM 1353 N N . HIS A 1 177 ? 6.006 9.388 2.431 1.00 92.62 177 HIS A N 1
ATOM 1354 C CA . HIS A 1 177 ? 6.506 10.404 3.366 1.00 92.62 177 HIS A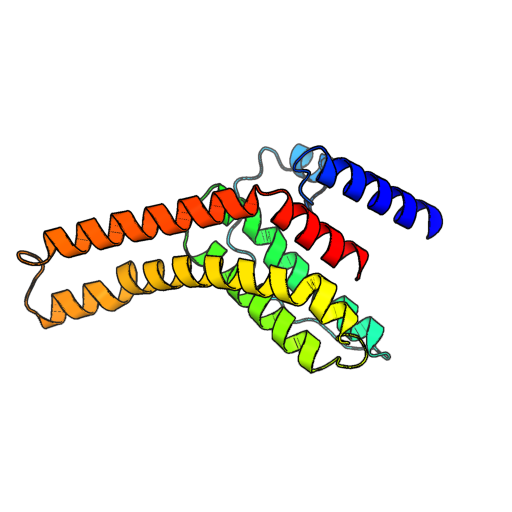 CA 1
ATOM 1355 C C . HIS A 1 177 ? 5.591 11.637 3.515 1.00 92.62 177 HIS A C 1
ATOM 1357 O O . HIS A 1 177 ? 5.967 12.634 4.137 1.00 92.62 177 HIS A O 1
ATOM 1363 N N . SER A 1 178 ? 4.384 11.618 2.950 1.00 93.06 178 SER A N 1
ATOM 1364 C CA . SER A 1 178 ? 3.487 12.774 2.996 1.00 93.06 178 SER A CA 1
ATOM 1365 C C . SER A 1 178 ? 2.603 12.785 4.246 1.00 93.06 178 SER A C 1
ATOM 1367 O O . SER A 1 178 ? 2.139 11.750 4.728 1.00 93.06 178 SER A O 1
ATOM 1369 N N . ALA A 1 179 ? 2.238 13.986 4.707 1.00 91.19 179 ALA A N 1
ATOM 1370 C CA . ALA A 1 179 ? 1.229 14.154 5.756 1.00 91.19 179 ALA A CA 1
ATOM 1371 C C . ALA A 1 179 ? -0.137 13.554 5.363 1.00 91.19 179 ALA A C 1
ATOM 1373 O O . ALA A 1 179 ? -0.919 13.158 6.223 1.00 91.19 179 ALA A O 1
ATOM 1374 N N . ARG A 1 180 ? -0.435 13.468 4.058 1.00 92.69 180 ARG A N 1
ATOM 1375 C CA . ARG A 1 180 ? -1.644 12.808 3.549 1.00 92.69 180 ARG A CA 1
ATOM 1376 C C . ARG A 1 180 ? -1.628 11.314 3.869 1.00 92.69 180 ARG A C 1
ATOM 1378 O O . ARG A 1 180 ? -2.609 10.810 4.403 1.00 92.69 180 ARG A O 1
ATOM 1385 N N . TYR A 1 181 ? -0.515 10.636 3.594 1.00 94.06 181 TYR A N 1
ATOM 1386 C CA . TYR A 1 181 ? -0.359 9.219 3.911 1.00 94.06 181 TYR A CA 1
ATOM 1387 C C . TYR A 1 181 ? -0.362 8.962 5.423 1.00 94.06 181 TYR A C 1
ATOM 1389 O O . TYR A 1 181 ? -1.092 8.088 5.883 1.00 94.06 181 TYR A O 1
ATOM 1397 N N . ALA A 1 182 ? 0.351 9.780 6.204 1.00 91.38 182 ALA A N 1
ATOM 1398 C CA . ALA A 1 182 ? 0.338 9.696 7.666 1.00 91.38 182 ALA A CA 1
ATOM 1399 C C . ALA A 1 182 ? -1.083 9.806 8.252 1.00 91.38 182 ALA A C 1
ATOM 1401 O O . ALA A 1 182 ? -1.492 8.996 9.084 1.00 91.38 182 ALA A O 1
ATOM 1402 N N . ARG A 1 183 ? -1.884 10.772 7.778 1.00 90.44 183 ARG A N 1
ATOM 1403 C CA . ARG A 1 183 ? -3.286 10.918 8.204 1.00 90.44 183 ARG A CA 1
ATOM 1404 C C . ARG A 1 183 ? -4.155 9.742 7.776 1.00 90.44 183 ARG A C 1
ATOM 1406 O O . ARG A 1 183 ? -5.022 9.338 8.546 1.00 90.44 183 ARG A O 1
ATOM 1413 N N . LEU A 1 184 ? -3.930 9.198 6.580 1.00 92.88 184 LEU A N 1
ATOM 1414 C CA . LEU A 1 184 ? -4.654 8.030 6.088 1.00 92.88 184 LEU A CA 1
ATOM 1415 C C . LEU A 1 184 ? -4.413 6.811 6.988 1.00 92.88 184 LEU A C 1
ATOM 1417 O O . LEU A 1 184 ? -5.375 6.185 7.432 1.00 92.88 184 LEU A O 1
ATOM 1421 N N . THR A 1 185 ? -3.153 6.477 7.272 1.00 92.75 185 THR A N 1
ATOM 1422 C CA . THR A 1 185 ? -2.808 5.295 8.076 1.00 92.75 185 THR A CA 1
ATOM 1423 C C . THR A 1 185 ? -3.245 5.456 9.528 1.00 92.75 185 THR A C 1
ATOM 1425 O O . THR A 1 185 ? -3.841 4.538 10.092 1.00 92.75 185 THR A O 1
ATOM 1428 N N . LEU A 1 186 ? -3.045 6.639 10.115 1.00 90.12 186 LEU A N 1
ATOM 1429 C CA . LEU A 1 186 ? -3.505 6.935 11.469 1.00 90.12 186 LEU A CA 1
ATOM 1430 C C . LEU A 1 186 ? -5.032 6.896 11.576 1.00 90.12 186 LEU A C 1
ATOM 1432 O O . LEU A 1 186 ? -5.562 6.268 12.488 1.00 90.12 186 LEU A O 1
ATOM 1436 N N . GLY A 1 187 ? -5.739 7.539 10.643 1.00 89.88 187 GLY A N 1
ATOM 1437 C CA . GLY A 1 187 ? -7.199 7.550 10.621 1.00 89.88 187 GLY A CA 1
ATOM 1438 C C . GLY A 1 187 ? -7.780 6.151 10.432 1.00 89.88 187 GLY A C 1
ATOM 1439 O O . GLY A 1 187 ? -8.764 5.805 11.080 1.00 89.88 187 GLY A O 1
ATOM 1440 N N . TRP A 1 188 ? -7.147 5.326 9.592 1.00 90.88 188 TRP A N 1
ATOM 1441 C CA . TRP A 1 188 ? -7.532 3.928 9.408 1.00 90.88 188 TRP A CA 1
ATOM 1442 C C . TRP A 1 188 ? -7.404 3.130 10.711 1.00 90.88 188 TRP A C 1
ATOM 1444 O O . TRP A 1 188 ? -8.334 2.423 11.089 1.00 90.88 188 TRP A O 1
ATOM 1454 N N . LEU A 1 189 ? -6.289 3.282 11.431 1.00 89.75 189 LEU A N 1
ATOM 1455 C CA . LEU A 1 189 ? -6.065 2.599 12.707 1.00 89.75 189 LEU A CA 1
ATOM 1456 C C . LEU A 1 189 ? -6.939 3.134 13.850 1.00 89.75 189 LEU A C 1
ATOM 1458 O O . LEU A 1 189 ? -7.289 2.363 14.733 1.00 89.75 189 LEU A O 1
ATOM 1462 N N . GLU A 1 190 ? -7.292 4.424 13.851 1.00 88.62 190 GLU A N 1
ATOM 1463 C CA . GLU A 1 190 ? -8.244 5.006 14.816 1.00 88.62 190 GLU A CA 1
ATOM 1464 C C . GLU A 1 190 ? -9.664 4.465 14.602 1.00 88.62 190 GLU A C 1
ATOM 1466 O O . GLU A 1 190 ? -10.439 4.339 15.552 1.00 88.62 190 GLU A O 1
ATOM 1471 N N . TRP A 1 191 ? -10.014 4.182 13.346 1.00 88.69 191 TRP A N 1
ATOM 1472 C CA . TRP A 1 191 ? -11.336 3.698 12.966 1.00 88.69 191 TRP A CA 1
ATOM 1473 C C . TRP A 1 191 ? -11.564 2.213 13.297 1.00 88.69 191 TRP A C 1
ATOM 1475 O O . TRP A 1 191 ? -12.708 1.841 13.577 1.00 88.69 191 TRP A O 1
ATOM 1485 N N . LEU A 1 192 ? -10.509 1.389 13.265 1.00 83.88 192 LEU A N 1
ATOM 1486 C CA . LEU A 1 192 ? -10.551 -0.043 13.603 1.00 83.88 192 LEU A CA 1
ATOM 1487 C C . LEU A 1 192 ? -10.822 -0.302 15.092 1.00 83.88 192 LEU A C 1
ATOM 1489 O O . LEU A 1 192 ? -11.733 -1.120 15.370 1.00 83.88 192 LEU A O 1
#

Solvent-accessible surface area (backbone atoms only — not comparable to full-atom values): 10756 Å² total; per-residue (Å²): 110,71,67,58,53,52,51,51,52,50,52,51,50,53,44,25,72,79,41,70,50,71,91,67,95,64,51,74,63,59,45,64,74,63,39,90,66,70,78,67,78,67,38,67,83,67,90,73,85,61,82,90,61,86,45,73,68,59,48,51,43,56,53,46,49,49,36,48,48,14,29,63,61,13,46,63,36,50,67,77,44,86,59,64,58,18,45,50,32,30,45,48,22,53,54,49,50,62,53,52,41,69,78,37,52,92,74,48,38,71,69,45,42,71,72,42,46,64,59,56,49,52,53,48,48,43,43,43,54,32,49,52,37,48,46,37,66,73,48,52,49,56,53,50,32,61,74,70,74,50,59,88,88,40,56,69,56,54,51,51,50,52,53,50,36,50,50,36,46,52,52,41,44,51,46,67,65,26,44,67,41,24,47,50,56,50,51,53,62,73,69,99

=== Feature glossary ===
Legend for the data blocks above and below:

— What the protein is —

Sequence gives the chain of amino acids in standard one-letter code (A=alanine, C=cysteine, …, Y=tyrosine), read N→C. It is the only feature that is directly encoded by the gene; all structural features are derived from the folded form of this sequence.

The annotation block draws on four external resources. InterPro: which protein families and domains the sequence belongs to. GO: standardized terms for what the protein does, what process it participates in, and where in the cell it acts. CATH: which structural fold it has in the CATH hierarchy. Organism: the species of origin.

— Where its atoms are —

Atomic coordinates in PDBx/mmCIF format — the same representation the Protein Data Bank distributes. Each line of the _atom_site loop places one backbone atom in Cartesian space (units: ångströms, origin: arbitrary).

Six rendered views show the 3D structure from the faces of a cube — i.e. along ±x, ±y, ±z. Rendering representation is drawn randomly per protein from cartoon (secondary-structure ribbons), sticks (backbone bonds), or molecular surface; coloring is either N→C rainbow (blue at the N-terminus through red at the C-terminus) or one color per chain.

— Local backbone conformation —

DSSP 8-state secondary structure assigns each residue one of H (α-helix), G (3₁₀-helix), I (π-helix), E (extended β-strand), B (isolated β-bridge), T (hydrogen-bonded turn), S (bend), or '-' (coil). The assignment is computed from backbone hydrogen-bond geometry via the Kabsch–Sander algorithm.

P-SEA three-state annotation labels each residue as helix, strand, or coil based purely on the geometry of the Cα trace. It serves as a fallback when the full backbone (and thus DSSP) is unavailable.

φ (phi) and ψ (psi) are the two rotatable backbone dihedrals per residue: φ is the C(i-1)–N–Cα–C torsion, ψ is the N–Cα–C–N(i+1) torsion, both in degrees on (−180°, 180°]. α-helical residues cluster near (−60°, −45°); β-strand residues near (−120°, +130°). A Ramachandran plot is simply a scatter of (φ, ψ) for every residue.

— Global shape and packing —

Radius of gyration (Rg) is the root-mean-square distance of Cα atoms from their centroid — a single number for overall size and compactness. A globular domain of N residues has Rg ≈ 2.2·N^0.38 Å; an extended or disordered chain has a much larger Rg. The Cα contact count is the number of residue pairs whose Cα atoms are within 8 Å and are more than four positions apart in sequence — a standard proxy for tertiary packing density. The bounding box is the smallest axis-aligned box enclosing all Cα atoms.

Accessible surface area quantifies burial. A residue with SASA near zero is packed into the hydrophobic core; one with SASA >100 Å² sits on the surface. Computed here via the Shrake–Rupley numerical algorithm with a 1.4 Å probe.

The contact map is a binary N×N matrix image: pixel (i, j) is dark where Cα_i and Cα_j are within 8 Å and |i−j|>4. Because the |i−j|>4 filter removes local helical contacts, off-diagonal stripes parallel to the main diagonal indicate parallel β-sheets; stripes perpendicular to it indicate antiparallel β-sheets. The Ramachandran plot scatters every residue's (φ, ψ) pair against the sterically allowed regions. The PAE heatmap renders the predicted-aligned-error matrix.

— Structural neighborhood —

A 3Di character summarizes, for each residue, the relative orientation of the Cα frame of its nearest spatial neighbor. Because it encodes fold topology rather than chemistry, 3Di alignments detect remote structural similarity that sequence alignment misses.

Structural nearest neighbors (via Foldseek easy-search vs the PDB). Reported per hit: target PDB id, E-value, and alignment TM-score. A TM-score above ~0.5 is the conventional threshold for 'same fold'.

— Confidence and disorder —

For AlphaFold models, the B-factor field carries pLDDT — the model's own estimate of local accuracy on a 0–100 scale. Regions with pLDDT<50 should be treated as essentially unmodeled; they often correspond to intrinsically disordered segments.

B-factor (Debye–Waller factor) reflects atomic displacement in the crystal lattice. It is an experimental observable (units Å²), not a prediction; low values mean the atom is pinned down, high values mean it moves or is heterogeneous across the crystal.

Predicted Aligned Error (PAE) is an AlphaFold confidence matrix: entry (i, j) is the expected error in the position of residue j, in ångströms, when the prediction is superimposed on the true structure at residue i. Low PAE within a block of residues means that block is internally rigid and well-predicted; high PAE between two blocks means their relative placement is uncertain even if each block individually is confident.